Protein AF-0000000080382665 (afdb_homodimer)

InterPro domains:
  IPR025511 Domain of unknown function DUF4398 [PF14346] (27-101)

Sequence (234 aa):
MNIQAMTAGSLLLLLAGCAADPAPTQQLRLADQTVEQARAVGATDDNQAMKLAIDKLAQARAQMANGNFKGARLNTEQAELDARLAEDQLLTAKGQEQIKALDARIQRLRKQLGDMQMNIQAMTAGSLLLLLAGCAADPAPTQQLRLADQTVEQARAVGATDDNQAMKLAIDKLAQARAQMANGNFKGARLNTEQAELDARLAEDQLLTAKGQEQIKALDARIQRLRKQLGDMQ

pLDDT: mean 86.97, std 21.94, range [24.81, 98.81]

Secondary structure (DSSP, 8-state):
------------------------HHHHHHHHHHHHHHHHTT--TTSHHHHHHHHHHHHHHHHHHTT-HHHHHHHHHHHHHHHHHHHHHHHHHHHHHHHHHHHHHHHHHHHHHHHH-/------------------------HHHHHHHHHHHHHHHHTT--TTSHHHHHHHHHHHHHHHHHHTT-HHHHHHHHHHHHHHHHHHHHHHHHHHHHHHHHHHHHHHHHHHHHHHHH-

Radius of gyration: 36.58 Å; Cα contacts (8 Å, |Δi|>4): 236; chains: 2; bounding box: 56×160×53 Å

Structure (mmCIF, N/CA/C/O backbone):
data_AF-0000000080382665-model_v1
#
loop_
_entity.id
_entity.type
_entity.pdbx_description
1 polymer Lipoprotein
#
loop_
_atom_site.group_PDB
_atom_site.id
_atom_site.type_symbol
_atom_site.label_atom_id
_atom_site.label_alt_id
_atom_site.label_comp_id
_atom_site.label_asym_id
_atom_site.label_entity_id
_atom_site.label_seq_id
_atom_site.pdbx_PDB_ins_code
_atom_site.Cartn_x
_atom_site.Cartn_y
_atom_site.Cartn_z
_atom_site.occupancy
_atom_site.B_iso_or_equiv
_atom_site.auth_seq_id
_atom_site.auth_comp_id
_atom_site.auth_asym_id
_atom_site.auth_atom_id
_atom_site.pdbx_PDB_model_num
ATOM 1 N N . MET A 1 1 ? -44.562 -76 -22.25 1 28.27 1 MET A N 1
ATOM 2 C CA . MET A 1 1 ? -43.688 -74.938 -22.625 1 28.27 1 MET A CA 1
ATOM 3 C C . MET A 1 1 ? -43 -74.312 -21.391 1 28.27 1 MET A C 1
ATOM 5 O O . MET A 1 1 ? -43.594 -74.25 -20.312 1 28.27 1 MET A O 1
ATOM 9 N N . ASN A 1 2 ? -41.594 -74.188 -21.406 1 33.22 2 ASN A N 1
ATOM 10 C CA . ASN A 1 2 ? -40.281 -73.812 -20.938 1 33.22 2 ASN A CA 1
ATOM 11 C C . ASN A 1 2 ? -40.25 -72.312 -20.594 1 33.22 2 ASN A C 1
ATOM 13 O O . ASN A 1 2 ? -39.906 -71.5 -21.422 1 33.22 2 ASN A O 1
ATOM 17 N N . ILE A 1 3 ? -41.344 -71.688 -20.281 1 32.94 3 ILE A N 1
ATOM 18 C CA . ILE A 1 3 ? -41.344 -70.25 -20.344 1 32.94 3 ILE A CA 1
ATOM 19 C C . ILE A 1 3 ? -40.094 -69.75 -19.609 1 32.94 3 ILE A C 1
ATOM 21 O O . ILE A 1 3 ? -39.312 -68.938 -20.172 1 32.94 3 ILE A O 1
ATOM 25 N N . GLN A 1 4 ? -40.312 -68.938 -18.547 1 36.97 4 GLN A N 1
ATOM 26 C CA . GLN A 1 4 ? -39.875 -67.625 -18.172 1 36.97 4 GLN A CA 1
ATOM 27 C C . GLN A 1 4 ? -38.594 -67.625 -17.344 1 36.97 4 GLN A C 1
ATOM 29 O O . GLN A 1 4 ? -38.531 -67 -16.297 1 36.97 4 GLN A O 1
ATOM 34 N N . ALA A 1 5 ? -38 -68.75 -17.078 1 45.75 5 ALA A N 1
ATOM 35 C CA . ALA A 1 5 ? -36.781 -68.625 -16.297 1 45.75 5 ALA A CA 1
ATOM 36 C C . ALA A 1 5 ? -35.844 -67.625 -16.953 1 45.75 5 ALA A C 1
ATOM 38 O O . ALA A 1 5 ? -35.188 -67.938 -17.953 1 45.75 5 ALA A O 1
ATOM 39 N N . MET A 1 6 ? -36.469 -66.375 -17.25 1 40.25 6 MET A N 1
ATOM 40 C CA . MET A 1 6 ? -35.656 -65.25 -17.688 1 40.25 6 MET A CA 1
ATOM 41 C C . MET A 1 6 ? -34.344 -65.188 -16.891 1 40.25 6 MET A C 1
ATOM 43 O O . MET A 1 6 ? -34.375 -65.312 -15.664 1 40.25 6 MET A O 1
ATOM 47 N N . THR A 1 7 ? -33.219 -65.375 -17.562 1 41.41 7 THR A N 1
ATOM 48 C CA . THR A 1 7 ? -31.766 -65.25 -17.531 1 41.41 7 THR A CA 1
ATOM 49 C C . THR A 1 7 ? -31.359 -63.906 -16.953 1 41.41 7 THR A C 1
ATOM 51 O O . THR A 1 7 ? -31.547 -62.875 -17.594 1 41.41 7 THR A O 1
ATOM 54 N N . ALA A 1 8 ? -31.688 -63.562 -15.695 1 46.44 8 ALA A N 1
ATOM 55 C CA . ALA A 1 8 ? -31.078 -62.406 -15.039 1 46.44 8 ALA A CA 1
ATOM 56 C C . ALA A 1 8 ? -29.562 -62.406 -15.227 1 46.44 8 ALA A C 1
ATOM 58 O O . ALA A 1 8 ? -28.844 -63.094 -14.516 1 46.44 8 ALA A O 1
ATOM 59 N N . GLY A 1 9 ? -29.141 -62.781 -16.547 1 37.25 9 GLY A N 1
ATOM 60 C CA . GLY A 1 9 ? -27.703 -62.812 -16.719 1 37.25 9 GLY A CA 1
ATOM 61 C C . GLY A 1 9 ? -26.969 -61.688 -15.992 1 37.25 9 GLY A C 1
ATOM 62 O O . GLY A 1 9 ? -27.609 -60.75 -15.508 1 37.25 9 GLY A O 1
ATOM 63 N N . SER A 1 10 ? -25.734 -61.219 -16.688 1 42 10 SER A N 1
ATOM 64 C CA . SER A 1 10 ? -24.312 -60.906 -16.547 1 42 10 SER A CA 1
ATOM 65 C C . SER A 1 10 ? -24.109 -59.438 -16.188 1 42 10 SER A C 1
ATOM 67 O O . SER A 1 10 ? -22.969 -58.969 -16.141 1 42 10 SER A O 1
ATOM 69 N N . LEU A 1 11 ? -25.062 -58.469 -16.281 1 43.19 11 LEU A N 1
ATOM 70 C CA . LEU A 1 11 ? -24.484 -57.188 -16.75 1 43.19 11 LEU A CA 1
ATOM 71 C C . LEU A 1 11 ? -23.547 -56.625 -15.703 1 43.19 11 LEU A C 1
ATOM 73 O O . LEU A 1 11 ? -23.984 -55.969 -14.766 1 43.19 11 LEU A O 1
ATOM 77 N N . LEU A 1 12 ? -22.812 -57.406 -15.023 1 42.91 12 LEU A N 1
ATOM 78 C CA . LEU A 1 12 ? -21.844 -56.719 -14.148 1 42.91 12 LEU A CA 1
ATOM 79 C C . LEU A 1 12 ? -20.938 -55.812 -14.945 1 42.91 12 LEU A C 1
ATOM 81 O O . LEU A 1 12 ? -19.719 -55.938 -14.914 1 42.91 12 LEU A O 1
ATOM 85 N N . LEU A 1 13 ? -21.203 -55.5 -16.281 1 41.62 13 LEU A N 1
ATOM 86 C CA . LEU A 1 13 ? -20.172 -54.625 -16.859 1 41.62 13 LEU A CA 1
ATOM 87 C C . LEU A 1 13 ? -19.891 -53.438 -15.969 1 41.62 13 LEU A C 1
ATOM 89 O O . LEU A 1 13 ? -20.641 -52.438 -16 1 41.62 13 LEU A O 1
ATOM 93 N N . LEU A 1 14 ? -19.828 -53.5 -14.719 1 37.56 14 LEU A N 1
ATOM 94 C CA . LEU A 1 14 ? -19.656 -52.188 -14.117 1 37.56 14 LEU A CA 1
ATOM 95 C C . LEU A 1 14 ? -18.641 -51.375 -14.891 1 37.56 14 LEU A C 1
ATOM 97 O O . LEU A 1 14 ? -17.875 -51.906 -15.695 1 37.56 14 LEU A O 1
ATOM 101 N N . LEU A 1 15 ? -18.328 -49.938 -14.406 1 38.44 15 LEU A N 1
ATOM 102 C CA . LEU A 1 15 ? -17.891 -48.531 -14.531 1 38.44 15 LEU A CA 1
ATOM 103 C C . LEU A 1 15 ? -16.375 -48.469 -14.656 1 38.44 15 LEU A C 1
ATOM 105 O O . LEU A 1 15 ? -15.672 -48.375 -13.648 1 38.44 15 LEU A O 1
ATOM 109 N N . ALA A 1 16 ? -15.648 -49.406 -15.094 1 42.72 16 ALA A N 1
ATOM 110 C CA . ALA A 1 16 ? -14.281 -48.938 -15.32 1 42.72 16 ALA A CA 1
ATOM 111 C C . ALA A 1 16 ? -14.297 -47.562 -15.984 1 42.72 16 ALA A C 1
ATOM 113 O O . ALA A 1 16 ? -14.406 -47.438 -17.219 1 42.72 16 ALA A O 1
ATOM 114 N N . GLY A 1 17 ? -15.141 -46.625 -15.75 1 42.12 17 GLY A N 1
ATOM 115 C CA . GLY A 1 17 ? -14.891 -45.312 -16.281 1 42.12 17 GLY A CA 1
ATOM 116 C C . GLY A 1 17 ? -13.414 -44.969 -16.359 1 42.12 17 GLY A C 1
ATOM 117 O O . GLY A 1 17 ? -12.758 -44.781 -15.328 1 42.12 17 GLY A O 1
ATOM 118 N N . CYS A 1 18 ? -12.531 -45.625 -17.031 1 43.34 18 CYS A N 1
ATOM 119 C CA . CYS A 1 18 ? -11.305 -45.031 -17.531 1 43.34 18 CYS A CA 1
ATOM 120 C C . CYS A 1 18 ? -11.406 -43.5 -17.5 1 43.34 18 CYS A C 1
ATOM 122 O O . CYS A 1 18 ? -11.977 -42.906 -18.406 1 43.34 18 CYS A O 1
ATOM 124 N N . ALA A 1 19 ? -11.883 -42.75 -16.703 1 45.56 19 ALA A N 1
ATOM 125 C CA . ALA A 1 19 ? -11.922 -41.281 -16.719 1 45.56 19 ALA A CA 1
ATOM 126 C C . ALA A 1 19 ? -10.633 -40.688 -17.281 1 45.56 19 ALA A C 1
ATOM 128 O O . ALA A 1 19 ? -9.586 -40.75 -16.641 1 45.56 19 ALA A O 1
ATOM 129 N N . ALA A 1 20 ? -10.094 -40.906 -18.484 1 55.25 20 ALA A N 1
ATOM 130 C CA . ALA A 1 20 ? -9.078 -40.094 -19.156 1 55.25 20 ALA A CA 1
ATOM 131 C C . ALA A 1 20 ? -8.992 -38.688 -18.562 1 55.25 20 ALA A C 1
ATOM 133 O O . ALA A 1 20 ? -10.008 -38.125 -18.156 1 55.25 20 ALA A O 1
ATOM 134 N N . ASP A 1 21 ? -7.871 -38.344 -17.953 1 68.81 21 ASP A N 1
ATOM 135 C CA . ASP A 1 21 ? -7.703 -37 -17.391 1 68.81 21 ASP A CA 1
ATOM 136 C C . ASP A 1 21 ? -8.195 -35.938 -18.344 1 68.81 21 ASP A C 1
ATOM 138 O O . ASP A 1 21 ? -7.703 -35.844 -19.484 1 68.81 21 ASP A O 1
ATOM 142 N N . PRO A 1 22 ? -9.352 -35.469 -18.188 1 84.94 22 PRO A N 1
ATOM 143 C CA . PRO A 1 22 ? -9.867 -34.469 -19.141 1 84.94 22 PRO A CA 1
ATOM 144 C C . PRO A 1 22 ? -8.859 -33.375 -19.453 1 84.94 22 PRO A C 1
ATOM 146 O O . PRO A 1 22 ? -7.949 -33.125 -18.656 1 84.94 22 PRO A O 1
ATOM 149 N N . ALA A 1 23 ? -8.922 -33.031 -20.672 1 92.06 23 ALA A N 1
ATOM 150 C CA . ALA A 1 23 ? -8.102 -31.891 -21.078 1 92.06 23 ALA A CA 1
ATOM 151 C C . ALA A 1 23 ? -8.211 -30.75 -20.062 1 92.06 23 ALA A C 1
ATOM 153 O O . ALA A 1 23 ? -9.305 -30.422 -19.594 1 92.06 23 ALA A O 1
ATOM 154 N N . PRO A 1 24 ? -7.145 -30.125 -19.594 1 94 24 PRO A N 1
ATOM 155 C CA . PRO A 1 24 ? -7.156 -29.078 -18.562 1 94 24 PRO A CA 1
ATOM 156 C C . PRO A 1 24 ? -7.531 -27.703 -19.125 1 94 24 PRO A C 1
ATOM 158 O O . PRO A 1 24 ? -6.855 -26.719 -18.828 1 94 24 PRO A O 1
ATOM 161 N N . THR A 1 25 ? -8.609 -27.672 -19.797 1 94.12 25 THR A N 1
ATOM 162 C CA . THR A 1 25 ? -9.023 -26.469 -20.484 1 94.12 25 THR A CA 1
ATOM 163 C C . THR A 1 25 ? -9.359 -25.359 -19.484 1 94.12 25 THR A C 1
ATOM 165 O O . THR A 1 25 ? -8.984 -24.203 -19.688 1 94.12 25 THR A O 1
ATOM 168 N N . GLN A 1 26 ? -10.07 -25.719 -18.516 1 92.94 26 GLN A N 1
ATOM 169 C CA . GLN A 1 26 ? -10.422 -24.734 -17.5 1 92.94 26 GLN A CA 1
ATOM 170 C C . GLN A 1 26 ? -9.18 -24.219 -16.766 1 92.94 26 GLN A C 1
ATOM 172 O O . GLN A 1 26 ? -9.062 -23.031 -16.484 1 92.94 26 GLN A O 1
ATOM 177 N N . GLN A 1 27 ? -8.273 -25.062 -16.5 1 94.94 27 GLN A N 1
ATOM 178 C CA . GLN A 1 27 ? -7.027 -24.688 -15.844 1 94.94 27 GLN A CA 1
ATOM 179 C C . GLN A 1 27 ? -6.184 -23.766 -16.734 1 94.94 27 GLN A C 1
ATOM 181 O O . GLN A 1 27 ? -5.555 -22.828 -16.234 1 94.94 27 GLN A O 1
ATOM 186 N N . LEU A 1 28 ? -6.223 -24.109 -17.969 1 96.69 28 LEU A N 1
ATOM 187 C CA . LEU A 1 28 ? -5.523 -23.25 -18.922 1 96.69 28 LEU A CA 1
ATOM 188 C C . LEU A 1 28 ? -6.105 -21.844 -18.922 1 96.69 28 LEU A C 1
ATOM 190 O O . LEU A 1 28 ? -5.359 -20.859 -18.891 1 96.69 28 LEU A O 1
ATOM 194 N N . ARG A 1 29 ? -7.32 -21.75 -18.922 1 96.06 29 ARG A N 1
ATOM 195 C CA . ARG A 1 29 ? -7.992 -20.453 -18.922 1 96.06 29 ARG A CA 1
ATOM 196 C C . ARG A 1 29 ? -7.664 -19.688 -17.641 1 96.06 29 ARG A C 1
ATOM 198 O O . ARG A 1 29 ? -7.402 -18.484 -17.688 1 96.06 29 ARG A O 1
ATOM 205 N N . LEU A 1 30 ? -7.637 -20.297 -16.5 1 96.31 30 LEU A N 1
ATOM 206 C CA . LEU A 1 30 ? -7.305 -19.672 -15.219 1 96.31 30 LEU A CA 1
ATOM 207 C C . LEU A 1 30 ? -5.863 -19.172 -15.219 1 96.31 30 LEU A C 1
ATOM 209 O O . LEU A 1 30 ? -5.582 -18.062 -14.75 1 96.31 30 LEU A O 1
ATOM 213 N N . ALA A 1 31 ? -4.988 -20 -15.719 1 98 31 ALA A N 1
ATOM 214 C CA . ALA A 1 31 ? -3.588 -19.594 -15.797 1 98 31 ALA A CA 1
ATOM 215 C C . ALA A 1 31 ? -3.424 -18.375 -16.703 1 98 31 ALA A C 1
ATOM 217 O O . ALA A 1 31 ? -2.664 -17.453 -16.391 1 98 31 ALA A O 1
ATOM 218 N N . ASP A 1 32 ? -4.191 -18.375 -17.766 1 97.81 32 ASP A N 1
ATOM 219 C CA . ASP A 1 32 ? -4.172 -17.219 -18.656 1 97.81 32 ASP A CA 1
ATOM 220 C C . ASP A 1 32 ? -4.648 -15.953 -17.938 1 97.81 32 ASP A C 1
ATOM 222 O O . ASP A 1 32 ? -4.047 -14.891 -18.094 1 97.81 32 ASP A O 1
ATOM 226 N N . GLN A 1 33 ? -5.652 -16.094 -17.234 1 98.12 33 GLN A N 1
ATOM 227 C CA . GLN A 1 33 ? -6.191 -14.977 -16.484 1 98.12 33 GLN A CA 1
ATOM 228 C C . GLN A 1 33 ? -5.176 -14.461 -15.461 1 98.12 33 GLN A C 1
ATOM 230 O O . GLN A 1 33 ? -5.035 -13.25 -15.273 1 98.12 33 GLN A O 1
ATOM 235 N N . THR A 1 34 ? -4.531 -15.375 -14.844 1 98.62 34 THR A N 1
ATOM 236 C CA . THR A 1 34 ? -3.547 -14.992 -13.844 1 98.62 34 THR A CA 1
ATOM 237 C C . THR A 1 34 ? -2.367 -14.273 -14.484 1 98.62 34 THR A C 1
ATOM 239 O O . THR A 1 34 ? -1.854 -13.297 -13.938 1 98.62 34 THR A O 1
ATOM 242 N N . VAL A 1 35 ? -1.99 -14.703 -15.633 1 98.56 35 VAL A N 1
ATOM 243 C CA . VAL A 1 35 ? -0.923 -14.047 -16.391 1 98.56 35 VAL A CA 1
ATOM 244 C C . VAL A 1 35 ? -1.352 -12.633 -16.766 1 98.56 35 VAL A C 1
ATOM 246 O O . VAL A 1 35 ? -0.569 -11.688 -16.641 1 98.56 35 VAL A O 1
ATOM 249 N N . GLU A 1 36 ? -2.576 -12.477 -17.141 1 98 36 GLU A N 1
ATOM 250 C CA . GLU A 1 36 ? -3.105 -11.164 -17.484 1 98 36 GLU A CA 1
ATOM 251 C C . GLU A 1 36 ? -3.137 -10.25 -16.266 1 98 36 GLU A C 1
ATOM 253 O O . GLU A 1 36 ? -2.848 -9.055 -16.359 1 98 36 GLU A O 1
ATOM 258 N N . GLN A 1 37 ? -3.463 -10.82 -15.141 1 98.06 37 GLN A N 1
ATOM 259 C CA . GLN A 1 37 ? -3.469 -10.047 -13.906 1 98.06 37 GLN A CA 1
ATOM 260 C C . GLN A 1 37 ? -2.068 -9.547 -13.562 1 98.06 37 GLN A C 1
ATOM 262 O O . GLN A 1 37 ? -1.893 -8.391 -13.164 1 98.06 37 GLN A O 1
ATOM 267 N N . ALA A 1 38 ? -1.125 -10.406 -13.68 1 98.56 38 ALA A N 1
ATOM 268 C CA . ALA A 1 38 ? 0.26 -10.016 -13.43 1 98.56 38 ALA A CA 1
ATOM 269 C C . ALA A 1 38 ? 0.697 -8.914 -14.391 1 98.56 38 ALA A C 1
ATOM 271 O O . ALA A 1 38 ? 1.345 -7.945 -13.969 1 98.56 38 ALA A O 1
ATOM 272 N N . ARG A 1 39 ? 0.262 -9.047 -15.602 1 97.81 39 ARG A N 1
ATOM 273 C CA . ARG A 1 39 ? 0.582 -8.031 -16.594 1 97.81 39 ARG A CA 1
ATOM 274 C C . ARG A 1 39 ? -0.057 -6.691 -16.25 1 97.81 39 ARG A C 1
ATOM 276 O O . ARG A 1 39 ? 0.562 -5.637 -16.406 1 97.81 39 ARG A O 1
ATOM 283 N N . ALA A 1 40 ? -1.217 -6.754 -15.742 1 97.5 40 ALA A N 1
ATOM 284 C CA . ALA A 1 40 ? -1.975 -5.555 -15.398 1 97.5 40 ALA A CA 1
ATOM 285 C C . ALA A 1 40 ? -1.272 -4.758 -14.305 1 97.5 40 ALA A C 1
ATOM 287 O O . ALA A 1 40 ? -1.381 -3.531 -14.25 1 97.5 40 ALA A O 1
ATOM 288 N N . VAL A 1 41 ? -0.494 -5.402 -13.477 1 97.38 41 VAL A N 1
ATOM 289 C CA . VAL A 1 41 ? 0.168 -4.684 -12.398 1 97.38 41 VAL A CA 1
ATOM 290 C C . VAL A 1 41 ? 1.583 -4.297 -12.82 1 97.38 41 VAL A C 1
ATOM 292 O O . VAL A 1 41 ? 2.312 -3.654 -12.062 1 97.38 41 VAL A O 1
ATOM 295 N N . GLY A 1 42 ? 1.943 -4.727 -14 1 96.69 42 GLY A N 1
ATOM 296 C CA . GLY A 1 42 ? 3.18 -4.215 -14.578 1 96.69 42 GLY A CA 1
ATOM 297 C C . GLY A 1 42 ? 4.223 -5.293 -14.797 1 96.69 42 GLY A C 1
ATOM 298 O O . GLY A 1 42 ? 5.367 -4.992 -15.156 1 96.69 42 GLY A O 1
ATOM 299 N N . ALA A 1 43 ? 3.82 -6.535 -14.602 1 97.19 43 ALA A N 1
ATOM 300 C CA . ALA A 1 43 ? 4.785 -7.605 -14.844 1 97.19 43 ALA A CA 1
ATOM 301 C C . ALA A 1 43 ? 5.031 -7.797 -16.344 1 97.19 43 ALA A C 1
ATOM 303 O O . ALA A 1 43 ? 4.09 -8.016 -17.109 1 97.19 43 ALA A O 1
ATOM 304 N N . THR A 1 44 ? 6.258 -7.676 -16.703 1 94.88 44 THR A N 1
ATOM 305 C CA . THR A 1 44 ? 6.652 -7.898 -18.078 1 94.88 44 THR A CA 1
ATOM 306 C C . THR A 1 44 ? 7.609 -9.086 -18.188 1 94.88 44 THR A C 1
ATOM 308 O O . THR A 1 44 ? 7.891 -9.75 -17.188 1 94.88 44 THR A O 1
ATOM 311 N N . ASP A 1 45 ? 8.094 -9.336 -19.484 1 89.06 45 ASP A N 1
ATOM 312 C CA . ASP A 1 45 ? 8.938 -10.492 -19.75 1 89.06 45 ASP A CA 1
ATOM 313 C C . ASP A 1 45 ? 10.312 -10.336 -19.109 1 89.06 45 ASP A C 1
ATOM 315 O O . ASP A 1 45 ? 11.102 -11.281 -19.062 1 89.06 45 ASP A O 1
ATOM 319 N N . ASP A 1 46 ? 10.516 -9.125 -18.594 1 94.19 46 ASP A N 1
ATOM 320 C CA . ASP A 1 46 ? 11.773 -8.922 -17.875 1 94.19 46 ASP A CA 1
ATOM 321 C C . ASP A 1 46 ? 11.727 -9.539 -16.484 1 94.19 46 ASP A C 1
ATOM 323 O O . ASP A 1 46 ? 12.766 -9.719 -15.844 1 94.19 46 ASP A O 1
ATOM 327 N N . ASN A 1 47 ? 10.602 -9.828 -16.016 1 97.5 47 ASN A N 1
ATOM 328 C CA . ASN A 1 47 ? 10.43 -10.555 -14.758 1 97.5 47 ASN A CA 1
ATOM 329 C C . ASN A 1 47 ? 10.562 -12.062 -14.961 1 97.5 47 ASN A C 1
ATOM 331 O O . ASN A 1 47 ? 9.805 -12.656 -15.727 1 97.5 47 ASN A O 1
ATOM 335 N N . GLN A 1 48 ? 11.484 -12.602 -14.281 1 98.12 48 GLN A N 1
ATOM 336 C CA . GLN A 1 48 ? 11.82 -14 -14.5 1 98.12 48 GLN A CA 1
ATOM 337 C C . GLN A 1 48 ? 10.617 -14.906 -14.242 1 98.12 48 GLN A C 1
ATOM 339 O O . GLN A 1 48 ? 10.375 -15.852 -14.992 1 98.12 48 GLN A O 1
ATOM 344 N N . ALA A 1 49 ? 9.914 -14.633 -13.195 1 98.62 49 ALA A N 1
ATOM 345 C CA . ALA A 1 49 ? 8.742 -15.438 -12.875 1 98.62 49 ALA A CA 1
ATOM 346 C C . ALA A 1 49 ? 7.688 -15.344 -13.969 1 98.62 49 ALA A C 1
ATOM 348 O O . ALA A 1 49 ? 7.051 -16.344 -14.32 1 98.62 49 ALA A O 1
ATOM 349 N N . MET A 1 50 ? 7.523 -14.164 -14.555 1 98.62 50 MET A N 1
ATOM 350 C CA . MET A 1 50 ? 6.57 -13.977 -15.641 1 98.62 50 MET A CA 1
ATOM 351 C C . MET A 1 50 ? 7.004 -14.758 -16.875 1 98.62 50 MET A C 1
ATOM 353 O O . MET A 1 50 ? 6.184 -15.406 -17.531 1 98.62 50 MET A O 1
ATOM 357 N N . LYS A 1 51 ? 8.234 -14.758 -17.203 1 98.44 51 LYS A N 1
ATOM 358 C CA . LYS A 1 51 ? 8.758 -15.516 -18.328 1 98.44 51 LYS A CA 1
ATOM 359 C C . LYS A 1 51 ? 8.508 -17.016 -18.172 1 98.44 51 LYS A C 1
ATOM 361 O O . LYS A 1 51 ? 8.07 -17.672 -19.109 1 98.44 51 LYS A O 1
ATOM 366 N N . LEU A 1 52 ? 8.758 -17.453 -16.984 1 98.44 52 LEU A N 1
ATOM 367 C CA . LEU A 1 52 ? 8.539 -18.875 -16.703 1 98.44 52 LEU A CA 1
ATOM 368 C C . LEU A 1 52 ? 7.062 -19.234 -16.859 1 98.44 52 LEU A C 1
ATOM 370 O O . LEU A 1 52 ? 6.727 -20.281 -17.406 1 98.44 52 LEU A O 1
ATOM 374 N N . ALA A 1 53 ? 6.215 -18.359 -16.359 1 98.62 53 ALA A N 1
ATOM 375 C CA . ALA A 1 53 ? 4.777 -18.578 -16.469 1 98.62 53 ALA A CA 1
ATOM 376 C C . ALA A 1 53 ? 4.363 -18.734 -17.938 1 98.62 53 ALA A C 1
ATOM 378 O O . ALA A 1 53 ? 3.664 -19.688 -18.281 1 98.62 53 ALA A O 1
ATOM 379 N N . ILE A 1 54 ? 4.84 -17.875 -18.75 1 98.19 54 ILE A N 1
ATOM 380 C CA . ILE A 1 54 ? 4.465 -17.859 -20.156 1 98.19 54 ILE A CA 1
ATOM 381 C C . ILE A 1 54 ? 5.027 -19.094 -20.859 1 98.19 54 ILE A C 1
ATOM 383 O O . ILE A 1 54 ? 4.328 -19.734 -21.641 1 98.19 54 ILE A O 1
ATOM 387 N N . ASP A 1 55 ? 6.27 -19.438 -20.578 1 98.38 55 ASP A N 1
ATOM 388 C CA . ASP A 1 55 ? 6.906 -20.609 -21.172 1 98.38 55 ASP A CA 1
ATOM 389 C C . ASP A 1 55 ? 6.156 -21.891 -20.812 1 98.38 55 ASP A C 1
ATOM 391 O O . ASP A 1 55 ? 5.914 -22.75 -21.672 1 98.38 55 ASP A O 1
ATOM 395 N N . LYS A 1 56 ? 5.789 -21.953 -19.609 1 98.38 56 LYS A N 1
ATOM 396 C CA . LYS A 1 56 ? 5.102 -23.156 -19.141 1 98.38 56 LYS A CA 1
ATOM 397 C C . LYS A 1 56 ? 3.695 -23.25 -19.719 1 98.38 56 LYS A C 1
ATOM 399 O O . LYS A 1 56 ? 3.201 -24.344 -19.984 1 98.38 56 LYS A O 1
ATOM 404 N N . LEU A 1 57 ? 3.082 -22.109 -19.922 1 98.19 57 LEU A N 1
ATOM 405 C CA . LEU A 1 57 ? 1.786 -22.125 -20.594 1 98.19 57 LEU A CA 1
ATOM 406 C C . LEU A 1 57 ? 1.917 -22.625 -22.031 1 98.19 57 LEU A C 1
ATOM 408 O O . LEU A 1 57 ? 1.089 -23.406 -22.5 1 98.19 57 LEU A O 1
ATOM 412 N N . ALA A 1 58 ? 2.955 -22.219 -22.703 1 98.19 58 ALA A N 1
ATOM 413 C CA . ALA A 1 58 ? 3.213 -22.672 -24.078 1 98.19 58 ALA A CA 1
ATOM 414 C C . ALA A 1 58 ? 3.461 -24.172 -24.109 1 98.19 58 ALA A C 1
ATOM 416 O O . ALA A 1 58 ? 2.932 -24.875 -24.969 1 98.19 58 ALA A O 1
ATOM 417 N N . GLN A 1 59 ? 4.223 -24.641 -23.141 1 98.38 59 GLN A N 1
ATOM 418 C CA . GLN A 1 59 ? 4.492 -26.062 -23.047 1 98.38 59 GLN A CA 1
ATOM 419 C C . GLN A 1 59 ? 3.213 -26.844 -22.766 1 98.38 59 GLN A C 1
ATOM 421 O O . GLN A 1 59 ? 2.99 -27.906 -23.344 1 98.38 59 GLN A O 1
ATOM 426 N N . ALA A 1 60 ? 2.385 -26.281 -21.922 1 98.38 60 ALA A N 1
ATOM 427 C CA . ALA A 1 60 ? 1.116 -26.938 -21.594 1 98.38 60 ALA A CA 1
ATOM 428 C C . ALA A 1 60 ? 0.232 -27.062 -22.828 1 98.38 60 ALA A C 1
ATOM 430 O O . ALA A 1 60 ? -0.38 -28.109 -23.062 1 98.38 60 ALA A O 1
ATOM 431 N N . ARG A 1 61 ? 0.192 -26.078 -23.641 1 97.94 61 ARG A N 1
ATOM 432 C CA . ARG A 1 61 ? -0.604 -26.109 -24.875 1 97.94 61 ARG A CA 1
ATOM 433 C C . ARG A 1 61 ? -0.062 -27.141 -25.859 1 97.94 61 ARG A C 1
ATOM 435 O O . ARG A 1 61 ? -0.831 -27.859 -26.5 1 97.94 61 ARG A O 1
ATOM 442 N N . ALA A 1 62 ? 1.254 -27.266 -25.969 1 97.94 62 ALA A N 1
ATOM 443 C CA . ALA A 1 62 ? 1.878 -28.281 -26.828 1 97.94 62 ALA A CA 1
ATOM 444 C C . ALA A 1 62 ? 1.566 -29.688 -26.328 1 97.94 62 ALA A C 1
ATOM 446 O O . ALA A 1 62 ? 1.277 -30.578 -27.125 1 97.94 62 ALA A O 1
ATOM 447 N N . GLN A 1 63 ? 1.552 -29.797 -25.016 1 97.56 63 GLN A N 1
ATOM 448 C CA . GLN A 1 63 ? 1.266 -31.094 -24.406 1 97.56 63 GLN A CA 1
ATOM 449 C C . GLN A 1 63 ? -0.189 -31.484 -24.625 1 97.56 63 GLN A C 1
ATOM 451 O O . GLN A 1 63 ? -0.484 -32.656 -24.859 1 97.56 63 GLN A O 1
ATOM 456 N N . MET A 1 64 ? -1.127 -30.562 -24.578 1 95.75 64 MET A N 1
ATOM 457 C CA . MET A 1 64 ? -2.535 -30.828 -24.859 1 95.75 64 MET A CA 1
ATOM 458 C C . MET A 1 64 ? -2.721 -31.281 -26.312 1 95.75 64 MET A C 1
ATOM 460 O O . MET A 1 64 ? -3.463 -32.219 -26.578 1 95.75 64 MET A O 1
ATOM 464 N N . ALA A 1 65 ? -1.995 -30.656 -27.219 1 94.81 65 ALA A N 1
ATOM 465 C CA . ALA A 1 65 ? -2.082 -30.984 -28.641 1 94.81 65 ALA A CA 1
ATOM 466 C C . ALA A 1 65 ? -1.573 -32.375 -28.922 1 94.81 65 ALA A C 1
ATOM 468 O O . ALA A 1 65 ? -2.043 -33.062 -29.844 1 94.81 65 ALA A O 1
ATOM 469 N N . ASN A 1 66 ? -0.716 -32.875 -28.031 1 95.88 66 ASN A N 1
ATOM 470 C CA . ASN A 1 66 ? -0.116 -34.188 -28.219 1 95.88 66 ASN A CA 1
ATOM 471 C C . ASN A 1 66 ? -0.804 -35.25 -27.359 1 95.88 66 ASN A C 1
ATOM 473 O O . ASN A 1 66 ? -0.318 -36.375 -27.25 1 95.88 66 ASN A O 1
ATOM 477 N N . GLY A 1 67 ? -1.837 -34.812 -26.625 1 94.62 67 GLY A N 1
ATOM 478 C CA . GLY A 1 67 ? -2.635 -35.719 -25.828 1 94.62 67 GLY A CA 1
ATOM 479 C C . GLY A 1 67 ? -2.043 -36 -24.469 1 94.62 67 GLY A C 1
ATOM 480 O O . GLY A 1 67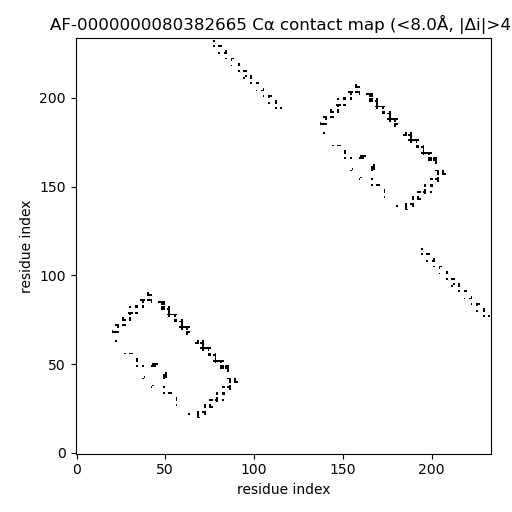 ? -2.537 -36.875 -23.734 1 94.62 67 GLY A O 1
ATOM 481 N N . ASN A 1 68 ? -0.925 -35.312 -24.141 1 96.12 68 ASN A N 1
ATOM 482 C CA . ASN A 1 68 ? -0.333 -35.438 -22.812 1 96.12 68 ASN A CA 1
ATOM 483 C C . ASN A 1 68 ? -1.025 -34.531 -21.797 1 96.12 68 ASN A C 1
ATOM 485 O O . ASN A 1 68 ? -0.449 -33.562 -21.359 1 96.12 68 ASN A O 1
ATOM 489 N N . PHE A 1 69 ? -2.152 -34.875 -21.344 1 96.62 69 PHE A N 1
ATOM 490 C CA . PHE A 1 69 ? -3.002 -34.031 -20.531 1 96.62 69 PHE A CA 1
ATOM 491 C C . PHE A 1 69 ? -2.449 -33.906 -19.109 1 96.62 69 PHE A C 1
ATOM 493 O O . PHE A 1 69 ? -2.59 -32.875 -18.453 1 96.62 69 PHE A O 1
ATOM 500 N N . LYS A 1 70 ? -1.851 -34.938 -18.656 1 95.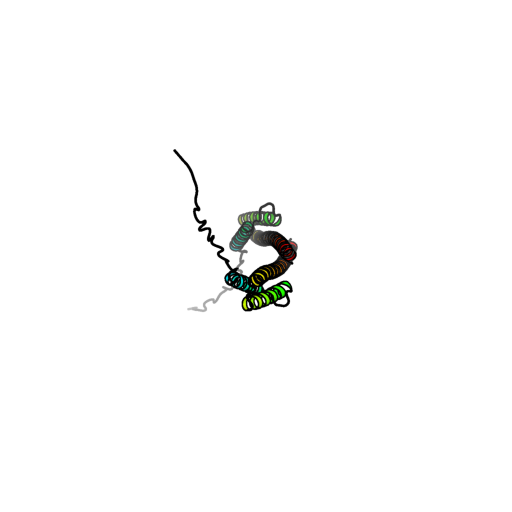25 70 LYS A N 1
ATOM 501 C CA . LYS A 1 70 ? -1.257 -34.875 -17.328 1 95.25 70 LYS A CA 1
ATOM 502 C C . LYS A 1 70 ? -0.129 -33.875 -17.266 1 95.25 70 LYS A C 1
ATOM 504 O O . LYS A 1 70 ? -0.078 -33.031 -16.344 1 95.25 70 LYS A O 1
ATOM 509 N N . GLY A 1 71 ? 0.772 -33.938 -18.234 1 96.38 71 GLY A N 1
ATOM 510 C CA . GLY A 1 71 ? 1.829 -32.938 -18.312 1 96.38 71 GLY A CA 1
ATOM 511 C C . GLY A 1 71 ? 1.305 -31.516 -18.469 1 96.38 71 GLY A C 1
ATOM 512 O O . GLY A 1 71 ? 1.821 -30.578 -17.859 1 96.38 71 GLY A O 1
ATOM 513 N N . ALA A 1 72 ? 0.317 -31.391 -19.312 1 97.5 72 ALA A N 1
ATOM 514 C CA . ALA A 1 72 ? -0.314 -30.094 -19.516 1 97.5 72 ALA A CA 1
ATOM 515 C C . ALA A 1 72 ? -0.867 -29.531 -18.219 1 97.5 72 ALA A C 1
ATOM 517 O O . ALA A 1 72 ? -0.705 -28.344 -17.922 1 97.5 72 ALA A O 1
ATOM 518 N N . ARG A 1 73 ? -1.512 -30.344 -17.453 1 96.56 73 ARG A N 1
ATOM 519 C CA . ARG A 1 73 ? -2.088 -29.922 -16.188 1 96.56 73 ARG A CA 1
ATOM 520 C C . ARG A 1 73 ? -1.004 -29.438 -15.219 1 96.56 73 ARG A C 1
ATOM 522 O O . ARG A 1 73 ? -1.149 -28.391 -14.586 1 96.56 73 ARG A O 1
ATOM 529 N N . LEU A 1 74 ? 0.075 -30.125 -15.148 1 96.38 74 LEU A N 1
ATOM 530 C CA . LEU A 1 74 ? 1.173 -29.766 -14.258 1 96.38 74 LEU A CA 1
ATOM 531 C C . LEU A 1 74 ? 1.799 -28.438 -14.68 1 96.38 74 LEU A C 1
ATOM 533 O O . LEU A 1 74 ? 1.99 -27.547 -13.852 1 96.38 74 LEU A O 1
ATOM 537 N N . ASN A 1 75 ? 2.055 -28.344 -15.938 1 97.69 75 ASN A N 1
ATOM 538 C CA . ASN A 1 75 ? 2.68 -27.125 -16.422 1 97.69 75 ASN A CA 1
ATOM 539 C C . ASN A 1 75 ? 1.743 -25.922 -16.297 1 97.69 75 ASN A C 1
ATOM 541 O O . ASN A 1 75 ? 2.191 -24.797 -16.047 1 97.69 75 ASN A O 1
ATOM 545 N N . THR A 1 76 ? 0.487 -26.156 -16.422 1 98 76 THR A N 1
ATOM 546 C CA . THR A 1 76 ? -0.475 -25.078 -16.234 1 98 76 THR A CA 1
ATOM 547 C C . THR A 1 76 ? -0.478 -24.609 -14.773 1 98 76 THR A C 1
ATOM 549 O O . THR A 1 76 ? -0.517 -23.406 -14.508 1 98 76 THR A O 1
ATOM 552 N N . GLU A 1 77 ? -0.458 -25.484 -13.891 1 96.94 77 GLU A N 1
ATOM 553 C CA . GLU A 1 77 ? -0.42 -25.156 -12.469 1 96.94 77 GLU A CA 1
ATOM 554 C C . GLU A 1 77 ? 0.844 -24.375 -12.109 1 96.94 77 GLU A C 1
ATOM 556 O O . GLU A 1 77 ? 0.782 -23.375 -11.398 1 96.94 77 GLU A O 1
ATOM 561 N N . GLN A 1 78 ? 1.938 -24.797 -12.648 1 98.06 78 GLN A N 1
ATOM 562 C CA . GLN A 1 78 ? 3.195 -24.094 -12.398 1 98.06 78 GLN A CA 1
ATOM 563 C C . GLN A 1 78 ? 3.186 -22.703 -13.016 1 98.06 78 GLN A C 1
ATOM 565 O O . GLN A 1 78 ? 3.674 -21.75 -12.414 1 98.06 78 GLN A O 1
ATOM 570 N N . ALA A 1 79 ? 2.611 -22.672 -14.156 1 98.5 79 ALA A N 1
ATOM 571 C CA . ALA A 1 79 ? 2.5 -21.375 -14.82 1 98.5 79 ALA A CA 1
ATOM 572 C C . ALA A 1 79 ? 1.675 -20.406 -13.984 1 98.5 79 ALA A C 1
ATOM 574 O O . ALA A 1 79 ? 2.037 -19.234 -13.852 1 98.5 79 ALA A O 1
ATOM 575 N N . GLU A 1 80 ? 0.592 -20.891 -13.445 1 98.38 80 GLU A N 1
ATOM 576 C CA . GLU A 1 80 ? -0.257 -20.062 -12.602 1 98.38 80 GLU A CA 1
ATOM 577 C C . GLU A 1 80 ? 0.508 -19.547 -11.383 1 98.38 80 GLU A C 1
ATOM 579 O O . GLU A 1 80 ? 0.438 -18.359 -11.047 1 98.38 80 GLU A O 1
ATOM 584 N N . LEU A 1 81 ? 1.267 -20.391 -10.75 1 98.56 81 LEU A N 1
ATOM 585 C CA . LEU A 1 81 ? 2.012 -20.031 -9.555 1 98.56 81 LEU A CA 1
ATOM 586 C C . LEU A 1 81 ? 3.141 -19.062 -9.891 1 98.56 81 LEU A C 1
ATOM 588 O O . LEU A 1 81 ? 3.391 -18.109 -9.148 1 98.56 81 LEU A O 1
ATOM 592 N N . ASP A 1 82 ? 3.785 -19.281 -10.992 1 98.69 82 ASP A N 1
ATOM 593 C CA . ASP A 1 82 ? 4.816 -18.359 -11.445 1 98.69 82 ASP A CA 1
ATOM 594 C C . ASP A 1 82 ? 4.234 -16.969 -11.719 1 98.69 82 ASP A C 1
ATOM 596 O O . ASP A 1 82 ? 4.84 -15.961 -11.375 1 98.69 82 ASP A O 1
ATOM 600 N N . ALA A 1 83 ? 3.057 -16.969 -12.289 1 98.75 83 ALA A N 1
ATOM 601 C CA . ALA A 1 83 ? 2.4 -15.688 -12.578 1 98.75 83 ALA A CA 1
ATOM 602 C C . ALA A 1 83 ? 2.023 -14.961 -11.289 1 98.75 83 ALA A C 1
ATOM 604 O O . ALA A 1 83 ? 2.176 -13.742 -11.188 1 98.75 83 ALA A O 1
ATOM 605 N N . ARG A 1 84 ? 1.544 -15.688 -10.367 1 98.75 84 ARG A N 1
ATOM 606 C CA . ARG A 1 84 ? 1.211 -15.102 -9.07 1 98.75 84 ARG A CA 1
ATOM 607 C C . ARG A 1 84 ? 2.457 -14.562 -8.375 1 98.75 84 ARG A C 1
ATOM 609 O O . ARG A 1 84 ? 2.418 -13.492 -7.758 1 98.75 84 ARG A O 1
ATOM 616 N N . LEU A 1 85 ? 3.539 -15.273 -8.477 1 98.81 85 LEU A N 1
ATOM 617 C CA . LEU A 1 85 ? 4.812 -14.82 -7.926 1 98.81 85 LEU A CA 1
ATOM 618 C C . LEU A 1 85 ? 5.238 -13.5 -8.57 1 98.81 85 LEU A C 1
ATOM 620 O O . LEU A 1 85 ? 5.633 -12.562 -7.871 1 98.81 85 LEU A O 1
ATOM 624 N N . ALA A 1 86 ? 5.09 -13.445 -9.852 1 98.81 86 ALA A N 1
ATOM 625 C CA . ALA A 1 86 ? 5.426 -12.219 -10.578 1 98.81 86 ALA A CA 1
ATOM 626 C C . ALA A 1 86 ? 4.559 -11.055 -10.109 1 98.81 86 ALA A C 1
ATOM 628 O O . ALA A 1 86 ? 5.062 -9.953 -9.875 1 98.81 86 ALA A O 1
ATOM 629 N N . GLU A 1 87 ? 3.271 -11.281 -10 1 98.5 87 GLU A N 1
ATOM 630 C CA . GLU A 1 87 ? 2.322 -10.273 -9.531 1 98.5 87 GLU A CA 1
ATOM 631 C C . GLU A 1 87 ? 2.713 -9.734 -8.156 1 98.5 87 GLU A C 1
ATOM 633 O O . GLU A 1 87 ? 2.805 -8.523 -7.961 1 98.5 87 GLU A O 1
ATOM 638 N N . ASP A 1 88 ? 2.984 -10.617 -7.238 1 98.56 88 ASP A N 1
ATOM 639 C CA . ASP A 1 88 ? 3.27 -10.227 -5.859 1 98.56 88 ASP A CA 1
ATOM 640 C C . ASP A 1 88 ? 4.605 -9.5 -5.758 1 98.56 88 ASP A C 1
ATOM 642 O O . ASP A 1 88 ? 4.75 -8.562 -4.969 1 98.56 88 ASP A O 1
ATOM 646 N N . GLN A 1 89 ? 5.551 -9.945 -6.562 1 98.5 89 GLN A N 1
ATOM 647 C CA . GLN A 1 89 ? 6.84 -9.258 -6.582 1 98.5 89 GLN A CA 1
ATOM 648 C C . GLN A 1 89 ? 6.688 -7.812 -7.039 1 98.5 89 GLN A C 1
ATOM 650 O O . GLN A 1 89 ? 7.277 -6.906 -6.449 1 98.5 89 GLN A O 1
ATOM 655 N N . LEU A 1 90 ? 5.875 -7.66 -8.031 1 98.12 90 LEU A N 1
ATOM 656 C CA . LEU A 1 90 ? 5.676 -6.312 -8.547 1 98.12 90 LEU A CA 1
ATOM 657 C C . LEU A 1 90 ? 4.875 -5.465 -7.562 1 98.12 90 LEU A C 1
ATOM 659 O O . LEU A 1 90 ? 5.18 -4.289 -7.359 1 98.12 90 LEU A O 1
ATOM 663 N N . LEU A 1 91 ? 3.893 -6.031 -6.941 1 98.06 91 LEU A N 1
ATOM 664 C CA . LEU A 1 91 ? 3.107 -5.316 -5.941 1 98.06 91 LEU A CA 1
ATOM 665 C C . LEU A 1 91 ? 3.971 -4.93 -4.746 1 98.06 91 LEU A C 1
ATOM 667 O O . LEU A 1 91 ? 3.826 -3.838 -4.195 1 98.06 91 LEU A O 1
ATOM 671 N N . THR A 1 92 ? 4.844 -5.816 -4.344 1 98.44 92 THR A N 1
ATOM 672 C CA . THR A 1 92 ? 5.773 -5.52 -3.26 1 98.44 92 THR A CA 1
ATOM 673 C C . THR A 1 92 ? 6.68 -4.348 -3.627 1 98.44 92 THR A C 1
ATOM 675 O O . THR A 1 92 ? 6.859 -3.422 -2.832 1 98.44 92 THR A O 1
ATOM 678 N N . ALA A 1 93 ? 7.223 -4.391 -4.848 1 97.75 93 ALA A N 1
ATOM 679 C CA . ALA A 1 93 ? 8.094 -3.316 -5.309 1 97.75 93 ALA A CA 1
ATOM 680 C C . ALA A 1 93 ? 7.355 -1.982 -5.34 1 97.75 93 ALA A C 1
ATOM 682 O O . ALA A 1 93 ? 7.891 -0.958 -4.91 1 97.75 93 ALA A O 1
ATOM 683 N N . LYS A 1 94 ? 6.152 -2.01 -5.816 1 97.5 94 LYS A N 1
ATOM 684 C CA . LYS A 1 94 ? 5.332 -0.803 -5.859 1 97.5 94 LYS A CA 1
ATOM 685 C C . LYS A 1 94 ? 5.023 -0.299 -4.449 1 97.5 94 LYS A C 1
ATOM 687 O O . LYS A 1 94 ? 5.059 0.907 -4.195 1 97.5 94 LYS A O 1
ATOM 692 N N . GLY A 1 95 ? 4.723 -1.212 -3.572 1 98.12 95 GLY A N 1
ATOM 693 C CA . GLY A 1 95 ? 4.48 -0.853 -2.184 1 98.12 95 GLY A CA 1
ATOM 694 C C . GLY A 1 95 ? 5.684 -0.209 -1.516 1 98.12 95 GLY A C 1
ATOM 695 O O . GLY A 1 95 ? 5.539 0.768 -0.778 1 98.12 95 GLY A O 1
ATOM 696 N N . GLN A 1 96 ? 6.836 -0.712 -1.826 1 98.38 96 GLN A N 1
ATOM 697 C CA . GLN A 1 96 ? 8.07 -0.17 -1.269 1 98.38 96 GLN A CA 1
ATOM 698 C C . GLN A 1 96 ? 8.32 1.249 -1.771 1 98.38 96 GLN A C 1
ATOM 700 O O . GLN A 1 96 ? 8.75 2.117 -1.005 1 98.38 96 GLN A O 1
ATOM 705 N N . GLU A 1 97 ? 8.039 1.434 -3.008 1 98.06 97 GLU A N 1
ATOM 706 C CA . GLU A 1 97 ? 8.18 2.773 -3.57 1 98.06 97 GLU A CA 1
ATOM 707 C C . GLU A 1 97 ? 7.227 3.758 -2.898 1 98.06 97 GLU A C 1
ATOM 709 O O . GLU A 1 97 ? 7.602 4.895 -2.609 1 98.06 97 GLU A O 1
ATOM 714 N N . GLN A 1 98 ? 6.051 3.268 -2.748 1 98.06 98 GLN A N 1
ATOM 715 C CA . GLN A 1 98 ? 5.047 4.098 -2.09 1 98.06 98 GLN A CA 1
ATOM 716 C C . GLN A 1 98 ? 5.469 4.453 -0.668 1 98.06 98 GLN A C 1
ATOM 718 O O . GLN A 1 98 ? 5.285 5.586 -0.223 1 98.06 98 GLN A O 1
ATOM 723 N N . ILE A 1 99 ? 6.074 3.594 0.06 1 98.62 99 ILE A N 1
ATOM 724 C CA . ILE A 1 99 ? 6.52 3.828 1.43 1 98.62 99 ILE A CA 1
ATOM 725 C C . ILE A 1 99 ? 7.668 4.832 1.436 1 98.62 99 ILE A C 1
ATOM 727 O O . ILE A 1 99 ? 7.734 5.703 2.307 1 98.62 99 ILE A O 1
ATOM 731 N N . LYS A 1 100 ? 8.461 4.727 0.477 1 98.56 100 LYS A N 1
ATOM 732 C CA . LYS A 1 100 ? 9.547 5.691 0.355 1 98.56 100 LYS A CA 1
ATOM 733 C C . LYS A 1 100 ? 9.008 7.102 0.142 1 98.56 100 LYS A C 1
ATOM 735 O O . LYS A 1 100 ? 9.508 8.055 0.743 1 98.56 100 LYS A O 1
ATOM 740 N N . ALA A 1 101 ? 8.023 7.168 -0.673 1 98.5 101 ALA A N 1
ATOM 741 C CA . ALA A 1 101 ? 7.406 8.469 -0.938 1 98.5 101 ALA A CA 1
ATOM 742 C C . ALA A 1 101 ? 6.75 9.031 0.321 1 98.5 101 ALA A C 1
ATOM 744 O O . ALA A 1 101 ? 6.855 10.227 0.6 1 98.5 101 ALA A O 1
ATOM 745 N N . LEU A 1 102 ? 6.125 8.18 1.036 1 98.25 102 LEU A N 1
ATOM 746 C CA . LEU A 1 102 ? 5.496 8.602 2.281 1 98.25 102 LEU A CA 1
ATOM 747 C C . LEU A 1 102 ? 6.543 9.055 3.293 1 98.25 102 LEU A C 1
ATOM 749 O O . LEU A 1 102 ? 6.344 10.055 3.992 1 98.25 102 LEU A O 1
ATOM 753 N N . ASP A 1 103 ? 7.637 8.445 3.336 1 98.44 103 ASP A N 1
ATOM 754 C CA . ASP A 1 103 ? 8.719 8.805 4.246 1 98.44 103 ASP A CA 1
ATOM 755 C C . ASP A 1 103 ? 9.297 10.172 3.9 1 98.44 103 ASP A C 1
ATOM 757 O O . ASP A 1 103 ? 9.602 10.969 4.793 1 98.44 103 ASP A O 1
ATOM 761 N N . ALA A 1 104 ? 9.391 10.398 2.625 1 98.44 104 ALA A N 1
ATOM 762 C CA . ALA A 1 104 ? 9.852 11.711 2.189 1 98.44 104 ALA A CA 1
ATOM 763 C C . ALA A 1 104 ? 8.875 12.805 2.617 1 98.44 104 ALA A C 1
ATOM 765 O O . ALA A 1 104 ? 9.289 13.891 3.027 1 98.44 104 ALA A O 1
ATOM 766 N N . ARG A 1 105 ? 7.672 12.523 2.512 1 98.12 105 ARG A N 1
ATOM 767 C CA . ARG A 1 105 ? 6.648 13.469 2.939 1 98.12 105 ARG A CA 1
ATOM 768 C C . ARG A 1 105 ? 6.734 13.727 4.441 1 98.12 105 ARG A C 1
ATOM 770 O O . ARG A 1 105 ? 6.633 14.875 4.883 1 98.12 105 ARG A O 1
ATOM 777 N N . ILE A 1 106 ? 6.91 12.734 5.203 1 98.69 106 ILE A N 1
ATOM 778 C CA . ILE A 1 106 ? 7.047 12.836 6.652 1 98.69 106 ILE A CA 1
ATOM 779 C C . ILE A 1 106 ? 8.234 13.734 6.996 1 98.69 106 ILE A C 1
ATOM 781 O O . ILE A 1 106 ? 8.141 14.602 7.871 1 98.69 106 ILE A O 1
ATOM 785 N N . GLN A 1 107 ? 9.297 13.555 6.266 1 98.44 107 GLN A N 1
ATOM 786 C CA . GLN A 1 107 ? 10.484 14.367 6.512 1 98.44 107 GLN A CA 1
ATOM 787 C C . GLN A 1 107 ? 10.219 15.836 6.215 1 98.44 107 GLN A C 1
ATOM 789 O O . GLN A 1 107 ? 10.641 16.719 6.973 1 98.44 107 GLN A O 1
ATOM 794 N N . ARG A 1 108 ? 9.523 16.047 5.156 1 98.19 108 ARG A N 1
ATOM 795 C CA . ARG A 1 108 ? 9.18 17.422 4.805 1 98.19 108 ARG A CA 1
ATOM 796 C C . ARG A 1 108 ? 8.273 18.047 5.859 1 98.19 108 ARG A C 1
ATOM 798 O O . ARG A 1 108 ? 8.469 19.203 6.254 1 98.19 108 ARG A O 1
ATOM 805 N N . LEU A 1 109 ? 7.312 17.297 6.32 1 98.19 109 LEU A N 1
ATOM 806 C CA . LEU A 1 109 ? 6.391 17.781 7.344 1 98.19 109 LEU A CA 1
ATOM 807 C C . LEU A 1 109 ? 7.137 18.094 8.641 1 98.19 109 LEU A C 1
ATOM 809 O O . LEU A 1 109 ? 6.871 19.109 9.281 1 98.19 109 LEU A O 1
ATOM 813 N N . ARG A 1 110 ? 8.062 17.328 8.984 1 97.88 110 ARG A N 1
ATOM 814 C CA . ARG A 1 110 ? 8.852 17.547 10.195 1 97.88 110 ARG A CA 1
ATOM 815 C C . ARG A 1 110 ? 9.695 18.812 10.07 1 97.8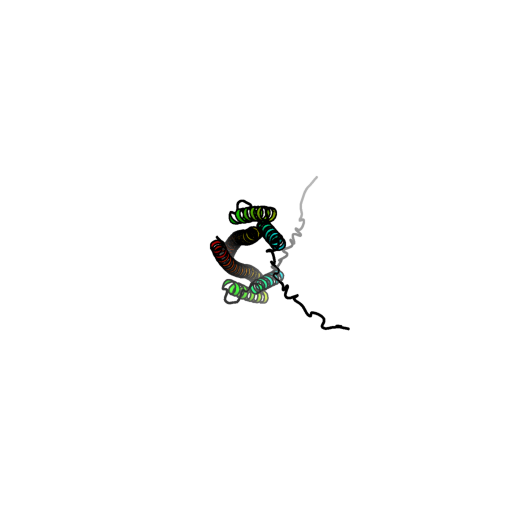8 110 ARG A C 1
ATOM 817 O O . ARG A 1 110 ? 9.828 19.578 11.031 1 97.88 110 ARG A O 1
ATOM 824 N N . LYS A 1 111 ? 10.242 19.016 8.93 1 97.81 111 LYS A N 1
ATOM 825 C CA . LYS A 1 111 ? 11.016 20.234 8.695 1 97.81 111 LYS A CA 1
ATOM 826 C C . LYS A 1 111 ? 10.133 21.484 8.812 1 97.81 111 LYS A C 1
ATOM 828 O O . LYS A 1 111 ? 10.531 22.469 9.445 1 97.81 111 LYS A O 1
ATOM 833 N N . GLN A 1 112 ? 8.992 21.422 8.266 1 97.44 112 GLN A N 1
ATOM 834 C CA . GLN A 1 112 ? 8.047 22.531 8.328 1 97.44 112 GLN A CA 1
ATOM 835 C C . GLN A 1 112 ? 7.652 22.828 9.773 1 97.44 112 GLN A C 1
ATOM 837 O O . GLN A 1 112 ? 7.609 24 10.18 1 97.44 112 GLN A O 1
ATOM 842 N N . LEU A 1 113 ? 7.363 21.766 10.492 1 97.56 113 LEU A N 1
ATOM 843 C CA . LEU A 1 113 ? 6.992 21.922 11.898 1 97.56 113 LEU A CA 1
ATOM 844 C C . LEU A 1 113 ? 8.156 22.484 12.711 1 97.56 113 LEU A C 1
ATOM 846 O O . LEU A 1 113 ? 7.953 23.312 13.602 1 97.56 113 LEU A O 1
ATOM 850 N N . GLY A 1 114 ? 9.32 22.047 12.422 1 95.06 114 GLY A N 1
ATOM 851 C CA . GLY A 1 114 ? 10.516 22.562 13.07 1 95.06 114 GLY A CA 1
ATOM 852 C C . GLY A 1 114 ? 10.75 24.047 12.797 1 95.06 114 GLY A C 1
ATOM 853 O O . GLY A 1 114 ? 11.164 24.781 13.68 1 95.06 114 GLY A O 1
ATOM 854 N N . ASP A 1 115 ? 10.359 24.562 11.641 1 94.81 115 ASP A N 1
ATOM 855 C CA . ASP A 1 115 ? 10.547 25.953 11.234 1 94.81 115 ASP A CA 1
ATOM 856 C C . ASP A 1 115 ? 9.523 26.875 11.906 1 94.81 115 ASP A C 1
ATOM 858 O O . ASP A 1 115 ? 9.727 28.094 11.977 1 94.81 115 ASP A O 1
ATOM 862 N N . MET A 1 116 ? 8.438 26.281 12.297 1 91.75 116 MET A N 1
ATOM 863 C CA . MET A 1 116 ? 7.387 27.078 12.938 1 91.75 116 MET A CA 1
ATOM 864 C C . MET A 1 116 ? 7.664 27.25 14.43 1 91.75 116 MET A C 1
ATOM 866 O O . MET A 1 116 ? 7.055 28.094 15.086 1 91.75 116 MET A O 1
ATOM 870 N N . GLN A 1 117 ? 8.477 26.344 14.953 1 81.31 117 GLN A N 1
ATOM 871 C CA . GLN A 1 117 ? 8.797 26.453 16.375 1 81.31 117 GLN A CA 1
ATOM 872 C C . GLN A 1 117 ? 9.859 27.516 16.625 1 81.31 117 GLN A C 1
ATOM 874 O O . GLN A 1 117 ? 9.789 28.25 17.609 1 81.31 117 GLN A O 1
ATOM 879 N N . MET B 1 1 ? -1.797 85.812 -16.797 1 25.86 1 MET B N 1
ATOM 880 C CA . MET B 1 1 ? -0.754 84.875 -16.438 1 25.86 1 MET B CA 1
ATOM 881 C C . MET B 1 1 ? -0.894 84.438 -14.977 1 25.86 1 MET B C 1
ATOM 883 O O . MET B 1 1 ? -0.635 83.25 -14.633 1 25.86 1 MET B O 1
ATOM 887 N N . ASN B 1 2 ? -0.909 85.25 -13.891 1 24.81 2 ASN B N 1
ATOM 888 C CA . ASN B 1 2 ? -0.187 84.688 -12.734 1 24.81 2 ASN B CA 1
ATOM 889 C C . ASN B 1 2 ? -0.933 83.562 -12.086 1 24.81 2 ASN B C 1
ATOM 891 O O . ASN B 1 2 ? -2.156 83.438 -12.203 1 24.81 2 ASN B O 1
ATOM 895 N N . ILE B 1 3 ? -0.411 82.875 -10.797 1 31.75 3 ILE B N 1
ATOM 896 C CA . ILE B 1 3 ? 0.097 81.688 -10.094 1 31.75 3 ILE B CA 1
ATOM 897 C C . ILE B 1 3 ? -1.012 81.062 -9.242 1 31.75 3 ILE B C 1
ATOM 899 O O . ILE B 1 3 ? -1.28 79.875 -9.336 1 31.75 3 ILE B O 1
ATOM 903 N N . GLN B 1 4 ? -1.007 81.25 -7.781 1 31.12 4 GLN B N 1
ATOM 904 C CA . GLN B 1 4 ? -0.607 80.188 -6.84 1 31.12 4 GLN B CA 1
ATOM 905 C C . GLN B 1 4 ? -1.784 79.312 -6.488 1 31.12 4 GLN B C 1
ATOM 907 O O . GLN B 1 4 ? -2.932 79.625 -6.82 1 31.12 4 GLN B O 1
ATOM 912 N N . ALA B 1 5 ? -2.102 78.75 -5.117 1 30.44 5 ALA B N 1
ATOM 913 C CA . ALA B 1 5 ? -1.798 77.625 -4.238 1 30.44 5 ALA B CA 1
ATOM 914 C C . ALA B 1 5 ? -3.064 76.875 -3.871 1 30.44 5 ALA B C 1
ATOM 916 O O . ALA B 1 5 ? -3.084 75.625 -3.906 1 30.44 5 ALA B O 1
ATOM 917 N N . MET B 1 6 ? -3.963 77.375 -2.988 1 34.69 6 MET B N 1
ATOM 918 C CA . MET B 1 6 ? -3.998 76.5 -1.804 1 34.69 6 MET B CA 1
ATOM 919 C C . MET B 1 6 ? -4.633 75.125 -2.125 1 34.69 6 MET B C 1
ATOM 921 O O . MET B 1 6 ? -5.352 75 -3.115 1 34.69 6 MET B O 1
ATOM 925 N N . THR B 1 7 ? -4.824 74.25 -0.976 1 36.34 7 THR B N 1
ATOM 926 C CA . THR B 1 7 ? -4.684 72.938 -0.325 1 36.34 7 THR B CA 1
ATOM 927 C C . THR B 1 7 ? -5.855 72.062 -0.678 1 36.34 7 THR B C 1
ATOM 929 O O . THR B 1 7 ? -7.012 72.375 -0.4 1 36.34 7 THR B O 1
ATOM 932 N N . ALA B 1 8 ? -5.797 71.312 -1.797 1 43.44 8 ALA B N 1
ATOM 933 C CA . ALA B 1 8 ? -6.316 69.938 -2.037 1 43.44 8 ALA B CA 1
ATOM 934 C C . ALA B 1 8 ? -6.324 69.125 -0.752 1 43.44 8 ALA B C 1
ATOM 936 O O . ALA B 1 8 ? -5.266 68.75 -0.238 1 43.44 8 ALA B O 1
ATOM 937 N N . GLY B 1 9 ? -7.043 69.688 0.239 1 39.44 9 GLY B N 1
ATOM 938 C CA . GLY B 1 9 ? -7.129 68.875 1.415 1 39.44 9 GLY B CA 1
ATOM 939 C C . GLY B 1 9 ? -7.152 67.375 1.081 1 39.44 9 GLY B C 1
ATOM 940 O O . GLY B 1 9 ? -7.938 66.938 0.241 1 39.44 9 GLY B O 1
ATOM 941 N N . SER B 1 10 ? -5.938 66.75 1.32 1 42.5 10 SER B N 1
ATOM 942 C CA . SER B 1 10 ? -5.609 65.312 1.304 1 42.5 10 SER B CA 1
ATOM 943 C C . SER B 1 10 ? -6.699 64.5 1.97 1 42.5 10 SER B C 1
ATOM 945 O O . SER B 1 10 ? -6.859 64.562 3.191 1 42.5 10 SER B O 1
ATOM 947 N N . LEU B 1 11 ? -7.922 64.5 1.514 1 43.81 11 LEU B N 1
ATOM 948 C CA . LEU B 1 11 ? -8.797 63.5 2.059 1 43.81 11 LEU B CA 1
ATOM 949 C C . LEU B 1 11 ? -8.102 62.125 2.072 1 43.81 11 LEU B C 1
ATOM 951 O O . LEU B 1 11 ? -8.086 61.438 1.061 1 43.81 11 LEU B O 1
ATOM 955 N N . LEU B 1 12 ? -6.758 62.219 2.398 1 39.06 12 LEU B N 1
ATOM 956 C CA . LEU B 1 12 ? -6.121 60.906 2.549 1 39.06 12 LEU B CA 1
ATOM 957 C C . LEU B 1 12 ? -6.867 60.062 3.57 1 39.06 12 LEU B C 1
ATOM 959 O O . LEU B 1 12 ? -6.301 59.656 4.598 1 39.06 12 LEU B O 1
ATOM 963 N N . LEU B 1 13 ? -8.07 60.438 4.055 1 41.03 13 LEU B N 1
ATOM 964 C CA . LEU B 1 13 ? -8.383 59.406 5.043 1 41.03 13 LEU B CA 1
ATOM 965 C C . LEU B 1 13 ? -8.094 58.031 4.488 1 41.03 13 LEU B C 1
ATOM 967 O O . LEU B 1 13 ? -8.836 57.531 3.639 1 41.03 13 LEU B O 1
ATOM 971 N N . LEU B 1 14 ? -6.934 57.781 4.004 1 37.59 14 LEU B N 1
ATOM 972 C CA . LEU B 1 14 ? -6.668 56.375 3.66 1 37.59 14 LEU B CA 1
ATOM 973 C C . LEU B 1 14 ? -7.34 55.438 4.656 1 37.59 14 LEU B C 1
ATOM 975 O O . LEU B 1 14 ? -7.625 55.844 5.789 1 37.59 14 LEU B O 1
ATOM 979 N N . LEU B 1 15 ? -7.977 54.281 4.168 1 38.97 15 LEU B N 1
ATOM 980 C CA . LEU B 1 15 ? -8.523 52.969 4.512 1 38.97 15 LEU B CA 1
ATOM 981 C C . LEU B 1 15 ? -7.648 52.281 5.547 1 38.97 15 LEU B C 1
ATOM 983 O O . LEU B 1 15 ? -6.66 51.625 5.195 1 38.97 15 LEU B O 1
ATOM 987 N N . ALA B 1 16 ? -7.047 52.938 6.516 1 42.28 16 ALA B N 1
ATOM 988 C CA . ALA B 1 16 ? -6.562 52.031 7.547 1 42.28 16 ALA B CA 1
ATOM 989 C C . ALA B 1 16 ? -7.551 50.875 7.777 1 42.28 16 ALA B C 1
ATOM 991 O O . ALA B 1 16 ? -8.516 51.031 8.531 1 42.28 16 ALA B O 1
ATOM 992 N N . GLY B 1 17 ? -8.289 50.406 6.855 1 41.66 17 GLY B N 1
ATOM 993 C CA . GLY B 1 17 ? -8.961 49.156 7.211 1 41.66 17 GLY B C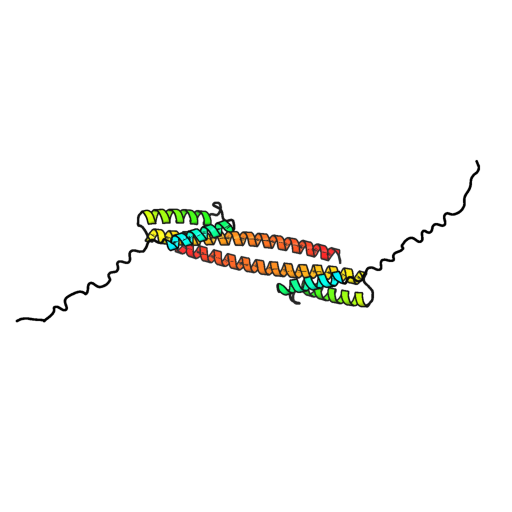A 1
ATOM 994 C C . GLY B 1 17 ? -8.172 48.312 8.195 1 41.66 17 GLY B C 1
ATOM 995 O O . GLY B 1 17 ? -7.09 47.812 7.867 1 41.66 17 GLY B O 1
ATOM 996 N N . CYS B 1 18 ? -7.879 48.75 9.383 1 43.19 18 CYS B N 1
ATOM 997 C CA . CYS B 1 18 ? -7.582 47.844 10.477 1 43.19 18 CYS B CA 1
ATOM 998 C C . CYS B 1 18 ? -7.988 46.406 10.125 1 43.19 18 CYS B C 1
ATOM 1000 O O . CYS B 1 18 ? -9.156 46.031 10.273 1 43.19 18 CYS B O 1
ATOM 1002 N N . ALA B 1 19 ? -7.977 45.812 9.086 1 45.66 19 ALA B N 1
ATOM 1003 C CA . ALA B 1 19 ? -8.367 44.406 8.867 1 45.66 19 ALA B CA 1
ATOM 1004 C C . ALA B 1 19 ? -8 43.562 10.07 1 45.66 19 ALA B C 1
ATOM 1006 O O . ALA B 1 19 ? -6.828 43.25 10.281 1 45.66 19 ALA B O 1
ATOM 1007 N N . ALA B 1 20 ? -8.359 43.719 11.297 1 54.97 20 ALA B N 1
ATOM 1008 C CA . ALA B 1 20 ? -8.305 42.75 12.383 1 54.97 20 ALA B CA 1
ATOM 1009 C C . ALA B 1 20 ? -8.219 41.344 11.828 1 54.97 20 ALA B C 1
ATOM 1011 O O . ALA B 1 20 ? -8.82 41.031 10.797 1 54.97 20 ALA B O 1
ATOM 1012 N N . ASP B 1 21 ? -7.133 40.625 12.008 1 68.38 21 ASP B N 1
ATOM 1013 C CA . ASP B 1 21 ? -6.992 39.25 11.547 1 68.38 21 ASP B CA 1
ATOM 1014 C C . ASP B 1 21 ? -8.258 38.438 11.844 1 68.38 21 ASP B C 1
ATOM 1016 O O . ASP B 1 21 ? -8.664 38.344 13 1 68.38 21 ASP B O 1
ATOM 1020 N N . PRO B 1 22 ? -9.102 38.312 10.898 1 84.81 22 PRO B N 1
ATOM 1021 C CA . PRO B 1 22 ? -10.344 37.594 11.18 1 84.81 22 PRO B CA 1
ATOM 1022 C C . PRO B 1 22 ? -10.109 36.281 11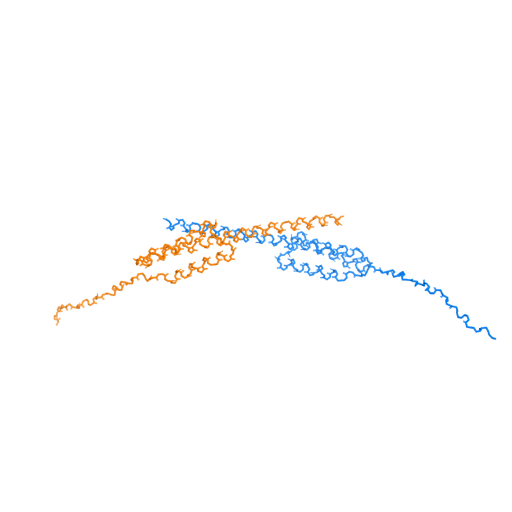.961 1 84.81 22 PRO B C 1
ATOM 1024 O O . PRO B 1 22 ? -9.008 35.75 11.93 1 84.81 22 PRO B O 1
ATOM 1027 N N . ALA B 1 23 ? -11.023 36.094 12.797 1 92.06 23 ALA B N 1
ATOM 1028 C CA . ALA B 1 23 ? -10.992 34.812 13.523 1 92.06 23 ALA B CA 1
ATOM 1029 C C . ALA B 1 23 ? -10.711 33.656 12.578 1 92.06 23 ALA B C 1
ATOM 1031 O O . ALA B 1 23 ? -11.281 33.594 11.484 1 92.06 23 ALA B O 1
ATOM 1032 N N . PRO B 1 24 ? -9.805 32.75 12.852 1 94.12 24 PRO B N 1
ATOM 1033 C CA . PRO B 1 24 ? -9.414 31.641 11.969 1 94.12 24 PRO B CA 1
ATOM 1034 C C . PRO B 1 24 ? -10.406 30.469 12.016 1 94.12 24 PRO B C 1
ATOM 1036 O O . PRO B 1 24 ? -10 29.312 12.133 1 94.12 24 PRO B O 1
ATOM 1039 N N . THR B 1 25 ? -11.625 30.781 11.82 1 94.25 25 THR B N 1
ATOM 1040 C CA . THR B 1 25 ? -12.695 29.797 11.953 1 94.25 25 THR B CA 1
ATOM 1041 C C . THR B 1 25 ? -12.578 28.734 10.875 1 94.25 25 THR B C 1
ATOM 1043 O O . THR B 1 25 ? -12.742 27.531 11.156 1 94.25 25 THR B O 1
ATOM 1046 N N . GLN B 1 26 ? -12.359 29.172 9.711 1 93.12 26 GLN B N 1
ATOM 1047 C CA . GLN B 1 26 ? -12.211 28.219 8.625 1 93.12 26 GLN B CA 1
ATOM 1048 C C . GLN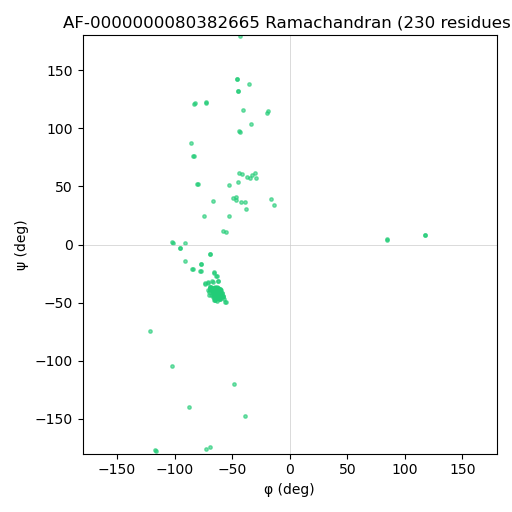 B 1 26 ? -10.984 27.328 8.828 1 93.12 26 GLN B C 1
ATOM 1050 O O . GLN B 1 26 ? -11.023 26.125 8.562 1 93.12 26 GLN B O 1
ATOM 1055 N N . GLN B 1 27 ? -9.945 27.875 9.289 1 95 27 GLN B N 1
ATOM 1056 C CA . GLN B 1 27 ? -8.727 27.109 9.562 1 95 27 GLN B CA 1
ATOM 1057 C C . GLN B 1 27 ? -8.938 26.109 10.688 1 95 27 GLN B C 1
ATOM 1059 O O . GLN B 1 27 ? -8.414 25 10.633 1 95 27 GLN B O 1
ATOM 1064 N N . LEU B 1 28 ? -9.664 26.562 11.641 1 96.75 28 LEU B N 1
ATOM 1065 C CA . LEU B 1 28 ? -10 25.656 12.727 1 96.75 28 LEU B CA 1
ATOM 1066 C C . LEU B 1 28 ? -10.789 24.453 12.211 1 96.75 28 LEU B C 1
ATOM 1068 O O . LEU B 1 28 ? -10.492 23.312 12.57 1 96.75 28 LEU B O 1
ATOM 1072 N N . ARG B 1 29 ? -11.695 24.688 11.43 1 96.25 29 ARG B N 1
ATOM 1073 C CA . ARG B 1 29 ? -12.508 23.625 10.852 1 96.25 29 ARG B CA 1
ATOM 1074 C C . ARG B 1 29 ? -11.648 22.672 10.031 1 96.25 29 ARG B C 1
ATOM 1076 O O . ARG B 1 29 ? -11.812 21.453 10.125 1 96.25 29 ARG B O 1
ATOM 1083 N N . LEU B 1 30 ? -10.727 23.125 9.234 1 96.38 30 LEU B N 1
ATOM 1084 C CA . LEU B 1 30 ? -9.828 22.312 8.43 1 96.38 30 LEU B CA 1
ATOM 1085 C C . LEU B 1 30 ? -8.922 21.469 9.312 1 96.38 30 LEU B C 1
ATOM 1087 O O . LEU B 1 30 ? -8.711 20.281 9.039 1 96.38 30 LEU B O 1
ATOM 1091 N N . ALA B 1 31 ? -8.398 22.078 10.336 1 98 31 ALA B N 1
ATOM 1092 C CA . ALA B 1 31 ? -7.559 21.328 11.266 1 98 31 ALA B CA 1
ATOM 1093 C C . ALA B 1 31 ? -8.352 20.219 11.945 1 98 31 ALA B C 1
ATOM 1095 O O . ALA B 1 31 ? -7.848 19.094 12.109 1 98 31 ALA B O 1
ATOM 1096 N N . ASP B 1 32 ? -9.586 20.516 12.242 1 97.81 32 ASP B N 1
ATOM 1097 C CA . ASP B 1 32 ? -10.453 19.5 12.82 1 97.81 32 ASP B CA 1
ATOM 1098 C C . ASP B 1 32 ? -10.664 18.328 11.844 1 97.81 32 ASP B C 1
ATOM 1100 O O . ASP B 1 32 ? -10.609 17.172 12.242 1 97.81 32 ASP B O 1
ATOM 1104 N N . GLN B 1 33 ? -10.891 18.672 10.68 1 98.19 33 GLN B N 1
ATOM 1105 C CA . GLN B 1 33 ? -11.078 17.656 9.648 1 98.19 33 GLN B CA 1
ATOM 1106 C C . GLN B 1 33 ? -9.828 16.797 9.492 1 98.19 33 GLN B C 1
ATOM 1108 O O . GLN B 1 33 ? -9.922 15.57 9.312 1 98.19 33 GLN B O 1
ATOM 1113 N N . THR B 1 34 ? -8.719 17.453 9.531 1 98.62 34 THR B N 1
ATOM 1114 C CA . THR B 1 34 ? -7.465 16.719 9.375 1 98.62 34 THR B CA 1
ATOM 1115 C C . THR B 1 34 ? -7.23 15.781 10.555 1 98.62 34 THR B C 1
ATOM 1117 O O . THR B 1 34 ? -6.766 14.656 10.383 1 98.62 34 THR B O 1
ATOM 1120 N N . VAL B 1 35 ? -7.59 16.219 11.711 1 98.56 35 VAL B N 1
ATOM 1121 C CA . VAL B 1 35 ? -7.484 15.383 12.906 1 98.56 35 VAL B CA 1
ATOM 1122 C C . VAL B 1 35 ? -8.406 14.18 12.773 1 98.56 35 VAL B C 1
ATOM 1124 O O . VAL B 1 35 ? -8.016 13.055 13.094 1 98.56 35 VAL B O 1
ATOM 1127 N N . GLU B 1 36 ? -9.578 14.383 12.266 1 98 36 GLU B N 1
ATOM 1128 C CA . GLU B 1 36 ? -10.523 13.297 12.047 1 98 36 GLU B CA 1
ATOM 1129 C C . GLU B 1 36 ? -9.992 12.305 11.016 1 98 36 GLU B C 1
ATOM 1131 O O . GLU B 1 36 ? -10.164 11.094 11.164 1 98 36 GLU B O 1
ATOM 1136 N N . GLN B 1 37 ? -9.367 12.812 10.016 1 98.06 37 GLN B N 1
ATOM 1137 C CA . GLN B 1 37 ? -8.773 11.953 9 1 98.06 37 GLN B CA 1
ATOM 1138 C C . GLN B 1 37 ? -7.672 11.078 9.594 1 98.06 37 GLN B C 1
ATOM 1140 O O . GLN B 1 37 ? -7.59 9.883 9.289 1 98.06 37 GLN B O 1
ATOM 1145 N N . ALA B 1 38 ? -6.832 11.68 10.375 1 98.56 38 ALA B N 1
ATOM 1146 C CA . ALA B 1 38 ? -5.781 10.914 11.039 1 98.56 38 ALA B CA 1
ATOM 1147 C C . ALA B 1 38 ? -6.375 9.828 11.938 1 98.56 38 ALA B C 1
ATOM 1149 O O . ALA B 1 38 ? -5.898 8.695 11.945 1 98.56 38 ALA B O 1
ATOM 1150 N N . ARG B 1 39 ? -7.445 10.188 12.594 1 97.88 39 ARG B N 1
ATOM 1151 C CA . ARG B 1 39 ? -8.125 9.227 13.453 1 97.88 39 ARG B CA 1
ATOM 1152 C C . ARG B 1 39 ? -8.703 8.07 12.633 1 97.88 39 ARG B C 1
ATOM 1154 O O . ARG B 1 39 ? -8.641 6.914 13.055 1 97.88 39 ARG B O 1
ATOM 1161 N N . ALA B 1 40 ? -9.195 8.391 11.523 1 97.56 40 ALA B N 1
ATOM 1162 C CA . ALA B 1 40 ? -9.828 7.402 10.656 1 97.56 40 ALA B CA 1
ATOM 1163 C C . ALA B 1 40 ? -8.82 6.348 10.203 1 97.56 40 ALA B C 1
ATOM 1165 O O . ALA B 1 40 ? -9.188 5.191 9.969 1 97.56 40 ALA B O 1
ATOM 1166 N N . VAL B 1 41 ? -7.574 6.676 10.133 1 97.44 41 VAL B N 1
ATOM 1167 C CA . VAL B 1 41 ? -6.586 5.707 9.672 1 97.44 41 VAL B CA 1
ATOM 1168 C C . VAL B 1 41 ? -5.945 5.012 10.867 1 97.44 41 VAL B C 1
ATOM 1170 O O . VAL B 1 41 ? -5.094 4.133 10.703 1 97.44 41 VAL B O 1
ATOM 1173 N N . GLY B 1 42 ? -6.336 5.438 12.047 1 96.69 42 GLY B N 1
ATOM 1174 C CA . GLY B 1 42 ? -5.953 4.68 13.227 1 96.69 42 GLY B CA 1
ATOM 1175 C C . GLY B 1 42 ? -5.066 5.465 14.18 1 96.69 42 GLY B C 1
ATOM 1176 O O . GLY B 1 42 ? -4.562 4.918 15.164 1 96.69 42 GLY B O 1
ATOM 1177 N N . ALA B 1 43 ? -4.91 6.758 13.898 1 97.06 43 ALA B N 1
ATOM 1178 C CA . ALA B 1 43 ? -4.098 7.559 14.812 1 97.06 43 ALA B CA 1
ATOM 1179 C C . ALA B 1 43 ? -4.84 7.82 16.125 1 97.06 43 ALA B C 1
ATOM 1181 O O . ALA B 1 43 ? -5.949 8.359 16.109 1 97.06 43 ALA B O 1
ATOM 1182 N N . THR B 1 44 ? -4.23 7.406 17.172 1 94.88 44 THR B N 1
ATOM 1183 C CA . THR B 1 44 ? -4.785 7.648 18.5 1 94.88 44 THR B CA 1
ATOM 1184 C C . THR B 1 44 ? -3.863 8.547 19.312 1 94.88 44 THR B C 1
ATOM 1186 O O . THR B 1 44 ? -2.84 9.016 18.812 1 94.88 44 THR B O 1
ATOM 1189 N N . ASP B 1 45 ? -4.293 8.789 20.625 1 88.75 45 ASP B N 1
ATOM 1190 C CA . ASP B 1 45 ? -3.559 9.711 21.484 1 88.75 45 ASP B CA 1
ATOM 1191 C C . ASP B 1 45 ? -2.199 9.133 21.875 1 88.75 45 ASP B C 1
ATOM 1193 O O . ASP B 1 45 ? -1.364 9.836 22.453 1 88.75 45 ASP B O 1
ATOM 1197 N N . ASP B 1 46 ? -2.018 7.875 21.516 1 94.06 46 ASP B N 1
ATOM 1198 C CA . ASP B 1 46 ? -0.711 7.277 21.766 1 94.06 46 ASP B CA 1
ATOM 1199 C C . ASP B 1 46 ? 0.318 7.742 20.75 1 94.06 46 ASP B C 1
ATOM 1201 O O . ASP B 1 46 ? 1.523 7.582 20.953 1 94.06 46 ASP B O 1
ATOM 1205 N N . ASN B 1 47 ? -0.112 8.273 19.688 1 97.56 47 ASN B N 1
ATOM 1206 C CA . ASN B 1 47 ? 0.76 8.898 18.703 1 97.56 47 ASN B CA 1
ATOM 1207 C C . ASN B 1 47 ? 1.12 10.328 19.094 1 97.56 47 ASN B C 1
ATOM 1209 O O . ASN B 1 47 ? 0.238 11.18 19.234 1 97.56 47 ASN B O 1
ATOM 1213 N N . GLN B 1 48 ? 2.357 10.555 19.219 1 98.12 48 GLN B N 1
ATOM 1214 C CA . GLN B 1 48 ? 2.824 11.836 19.75 1 98.12 48 GLN B CA 1
ATOM 1215 C C . GLN B 1 48 ? 2.371 12.984 18.859 1 98.12 48 GLN B C 1
ATOM 1217 O O . GLN B 1 48 ? 1.956 14.039 19.359 1 98.12 48 GLN B O 1
ATOM 1222 N N . ALA B 1 49 ? 2.475 12.781 17.578 1 98.69 49 ALA B N 1
ATOM 1223 C CA . ALA B 1 49 ? 2.059 13.836 16.656 1 98.69 49 ALA B CA 1
ATOM 1224 C C . ALA B 1 49 ? 0.566 14.125 16.781 1 98.69 49 ALA B C 1
ATOM 1226 O O . ALA B 1 49 ? 0.145 15.281 16.734 1 98.69 49 ALA B O 1
ATOM 1227 N N . MET B 1 50 ? -0.245 13.102 17.016 1 98.69 50 MET B N 1
ATOM 1228 C CA . MET B 1 50 ? -1.682 13.281 17.203 1 98.69 50 MET B CA 1
ATOM 1229 C C . MET B 1 50 ? -1.973 14.039 18.484 1 98.69 50 MET B C 1
ATOM 1231 O O . MET B 1 50 ? -2.814 14.938 18.516 1 98.69 50 MET B O 1
ATOM 1235 N N . LYS B 1 51 ? -1.293 13.758 19.531 1 98.44 51 LYS B N 1
ATOM 1236 C CA . LYS B 1 51 ? -1.45 14.461 20.797 1 98.44 51 LYS B CA 1
ATOM 1237 C C . LYS B 1 51 ? -1.137 15.945 20.656 1 98.44 51 LYS B C 1
ATOM 1239 O O . LYS B 1 51 ? -1.882 16.797 21.156 1 98.44 51 LYS B O 1
ATOM 1244 N N . LEU B 1 52 ? -0.07 16.188 19.969 1 98.44 52 LEU B N 1
ATOM 1245 C CA . LEU B 1 52 ? 0.321 17.578 19.75 1 98.44 52 LEU B CA 1
ATOM 1246 C C . LEU B 1 52 ? -0.735 18.328 18.938 1 98.44 52 LEU B C 1
ATOM 1248 O O . LEU B 1 52 ? -1.062 19.469 19.25 1 98.44 52 LEU B O 1
ATOM 1252 N N . ALA B 1 53 ? -1.248 17.641 17.938 1 98.62 53 ALA B N 1
ATOM 1253 C CA . ALA B 1 53 ? -2.291 18.25 17.109 1 98.62 53 ALA B CA 1
ATOM 1254 C C . ALA B 1 53 ? -3.496 18.656 17.953 1 98.62 53 ALA B C 1
ATOM 1256 O O . ALA B 1 53 ? -3.979 19.781 17.859 1 98.62 53 ALA B O 1
ATOM 1257 N N . ILE B 1 54 ? -3.895 17.797 18.812 1 98.19 54 ILE B N 1
ATOM 1258 C CA . ILE B 1 54 ? -5.086 18 19.625 1 98.19 54 ILE B CA 1
ATOM 1259 C C . ILE B 1 54 ? -4.82 19.109 20.641 1 98.19 54 ILE B C 1
ATOM 1261 O O . ILE B 1 54 ? -5.656 20 20.844 1 98.19 54 ILE B O 1
ATOM 1265 N N . ASP B 1 55 ? -3.664 19.094 21.266 1 98.38 55 ASP B N 1
ATOM 1266 C CA . ASP B 1 55 ? -3.287 20.125 22.234 1 98.38 55 ASP B CA 1
ATOM 1267 C C . ASP B 1 55 ? -3.248 21.5 21.609 1 98.38 55 ASP B C 1
ATOM 1269 O O . ASP B 1 55 ? -3.752 22.469 22.172 1 98.38 55 ASP B O 1
ATOM 1273 N N . LYS B 1 56 ? -2.721 21.531 20.469 1 98.44 56 LYS B N 1
ATOM 1274 C CA . LYS B 1 56 ? -2.59 22.812 19.781 1 98.44 56 LYS B CA 1
ATOM 1275 C C . LYS B 1 56 ? -3.947 23.328 19.312 1 98.44 56 LYS B C 1
ATOM 1277 O O . LYS B 1 56 ? -4.188 24.547 19.297 1 98.44 56 LYS B O 1
ATOM 1282 N N . LEU B 1 57 ? -4.816 22.422 18.969 1 98.25 57 LEU B N 1
ATOM 1283 C CA . LEU B 1 57 ? -6.18 22.828 18.641 1 98.25 57 LEU B CA 1
ATOM 1284 C C . LEU B 1 57 ? -6.883 23.422 19.859 1 98.25 57 LEU B C 1
ATOM 1286 O O . LEU B 1 57 ? -7.57 24.438 19.734 1 98.25 57 LEU B O 1
ATOM 1290 N N . ALA B 1 58 ? -6.68 22.828 20.984 1 98.19 58 ALA B N 1
ATOM 1291 C CA . ALA B 1 58 ? -7.262 23.344 22.234 1 98.19 58 ALA B CA 1
ATOM 1292 C C . ALA B 1 58 ? -6.711 24.719 22.562 1 98.19 58 ALA B C 1
ATOM 1294 O O . ALA B 1 58 ? -7.469 25.625 22.953 1 98.19 58 ALA B O 1
ATOM 1295 N N . GLN B 1 59 ? -5.426 24.859 22.375 1 98.38 59 GLN B N 1
ATOM 1296 C CA . GLN B 1 59 ? -4.793 26.156 22.625 1 98.38 59 GLN B CA 1
ATOM 1297 C C . GLN B 1 59 ? -5.32 27.219 21.656 1 98.38 59 GLN B C 1
ATOM 1299 O O . GLN B 1 59 ? -5.574 28.359 22.047 1 98.38 59 GLN B O 1
ATOM 1304 N N . ALA B 1 60 ? -5.512 26.797 20.438 1 98.38 60 ALA B N 1
ATOM 1305 C CA . ALA B 1 60 ? -6.035 27.719 19.422 1 98.38 60 ALA B CA 1
ATOM 1306 C C . ALA B 1 60 ? -7.434 28.203 19.797 1 98.38 60 ALA B C 1
ATOM 1308 O O . ALA B 1 60 ? -7.738 29.391 19.672 1 98.38 60 ALA B O 1
ATOM 1309 N N . ARG B 1 61 ? -8.242 27.359 20.281 1 97.94 61 ARG B N 1
ATOM 1310 C CA . ARG B 1 61 ? -9.594 27.703 20.688 1 97.94 61 ARG B CA 1
ATOM 1311 C C . ARG B 1 61 ? -9.578 28.656 21.891 1 97.94 61 ARG B C 1
ATOM 1313 O O . ARG B 1 61 ? -10.359 29.609 21.953 1 97.94 61 ARG B O 1
ATOM 1320 N N . ALA B 1 62 ? -8.68 28.453 22.844 1 98 62 ALA B N 1
ATOM 1321 C CA . ALA B 1 62 ? -8.531 29.328 24 1 98 62 ALA B CA 1
ATOM 1322 C C . ALA B 1 62 ? -8.062 30.719 23.562 1 98 62 ALA B C 1
ATOM 1324 O O . ALA B 1 62 ? -8.547 31.734 24.062 1 98 62 ALA B O 1
ATOM 1325 N N . GLN B 1 63 ? -7.199 30.688 22.562 1 97.56 63 GLN B N 1
ATOM 1326 C CA . GLN B 1 63 ? -6.672 31.953 22.047 1 97.56 63 GLN B CA 1
ATOM 1327 C C . GLN B 1 63 ? -7.754 32.75 21.312 1 97.56 63 GLN B C 1
ATOM 1329 O O . GLN B 1 63 ? -7.809 33.969 21.422 1 97.56 63 GLN B O 1
ATOM 1334 N N . MET B 1 64 ? -8.617 32.094 20.594 1 95.88 64 MET B N 1
ATOM 1335 C CA . MET B 1 64 ? -9.75 32.719 19.922 1 95.88 64 MET B CA 1
ATOM 1336 C C . MET B 1 64 ? -10.695 33.344 20.938 1 95.88 64 MET B C 1
ATOM 1338 O O . MET B 1 64 ? -11.156 34.5 20.75 1 95.88 64 MET B O 1
ATOM 1342 N N . ALA B 1 65 ? -10.922 32.656 22.016 1 94.88 65 ALA B N 1
ATOM 1343 C CA . ALA B 1 65 ? -11.828 33.125 23.078 1 94.88 65 ALA B CA 1
ATOM 1344 C C . ALA B 1 65 ? -11.273 34.375 23.75 1 94.88 65 ALA B C 1
ATOM 1346 O O . ALA B 1 65 ? -12.039 35.219 24.219 1 94.88 65 ALA B O 1
ATOM 1347 N N . ASN B 1 66 ? -9.961 34.562 23.688 1 95.88 66 ASN B N 1
ATOM 1348 C CA . ASN B 1 66 ? -9.312 35.688 24.344 1 95.88 66 ASN B CA 1
ATOM 1349 C C . ASN B 1 66 ? -8.961 36.781 23.344 1 95.88 66 ASN B C 1
ATOM 1351 O O . ASN B 1 66 ? -8.25 37.719 23.688 1 95.88 66 ASN B O 1
ATOM 1355 N N . GLY B 1 67 ? -9.344 36.562 22.062 1 94.56 67 GLY B N 1
ATOM 1356 C CA . GLY B 1 67 ? -9.156 37.562 21.047 1 94.56 67 GLY B CA 1
ATOM 1357 C C . GLY B 1 67 ? -7.773 37.562 20.422 1 94.56 67 GLY B C 1
ATOM 1358 O O . GLY B 1 67 ? -7.426 38.438 19.641 1 94.56 67 GLY B O 1
ATOM 1359 N N . ASN B 1 68 ? -6.941 36.562 20.844 1 96.19 68 ASN B N 1
ATOM 1360 C CA . ASN B 1 68 ? -5.621 36.406 20.25 1 96.19 68 ASN B CA 1
ATOM 1361 C C . ASN B 1 68 ? -5.695 35.594 18.938 1 96.19 68 ASN B C 1
ATOM 1363 O O . ASN B 1 68 ? -5.25 34.469 18.891 1 96.19 68 ASN B O 1
ATOM 1367 N N . PHE B 1 69 ? -6.129 36.188 17.891 1 96.62 69 PHE B N 1
ATOM 1368 C CA . PHE B 1 69 ? -6.426 35.5 16.641 1 96.62 69 PHE B CA 1
ATOM 1369 C C . PHE B 1 69 ? -5.141 35.094 15.922 1 96.62 69 PHE B C 1
ATOM 1371 O O . PHE B 1 69 ? -5.09 34.094 15.234 1 96.62 69 PHE B O 1
ATOM 1378 N N . LYS B 1 70 ? -4.152 35.906 16.062 1 95.31 70 LYS B N 1
ATOM 1379 C CA . LYS B 1 70 ? -2.877 35.562 15.438 1 95.31 70 LYS B CA 1
ATOM 1380 C C . LYS B 1 70 ? -2.299 34.281 16.016 1 95.31 70 LYS B C 1
ATOM 1382 O O . LYS B 1 70 ? -1.88 33.375 15.281 1 95.31 70 LYS B O 1
ATOM 1387 N N . GLY B 1 71 ? -2.27 34.188 17.359 1 96.44 71 GLY B N 1
ATOM 1388 C CA . GLY B 1 71 ? -1.819 32.969 18 1 96.44 71 GLY B CA 1
ATOM 1389 C C . GLY B 1 71 ? -2.666 31.766 17.641 1 96.44 71 GLY B C 1
ATOM 1390 O O . GLY B 1 71 ? -2.139 30.672 17.422 1 96.44 71 GLY B O 1
ATOM 1391 N N . ALA B 1 72 ? -3.955 31.984 17.625 1 97.56 72 ALA B N 1
ATOM 1392 C CA . ALA B 1 72 ? -4.883 30.922 17.25 1 97.56 72 ALA B CA 1
ATOM 1393 C C . ALA B 1 72 ? -4.578 30.406 15.852 1 97.56 72 ALA B C 1
ATOM 1395 O O . ALA B 1 72 ? -4.586 29.188 15.617 1 97.56 72 ALA B O 1
ATOM 1396 N N . ARG B 1 73 ? -4.336 31.297 14.93 1 96.56 73 ARG B N 1
ATOM 1397 C CA . ARG B 1 73 ? -4.035 30.906 13.555 1 96.56 73 ARG B CA 1
ATOM 1398 C C . ARG B 1 73 ? -2.766 30.062 13.492 1 96.56 73 ARG B C 1
ATOM 1400 O O . ARG B 1 73 ? -2.732 29.031 12.812 1 96.56 73 ARG B O 1
ATOM 1407 N N . LEU B 1 74 ? -1.762 30.438 14.203 1 96.44 74 LEU B N 1
ATOM 1408 C CA . LEU B 1 74 ? -0.495 29.719 14.211 1 96.44 74 LEU B CA 1
ATOM 1409 C C . LEU B 1 74 ? -0.666 28.312 14.797 1 96.44 74 LEU B C 1
ATOM 1411 O O . LEU B 1 74 ? -0.225 27.328 14.211 1 96.44 74 LEU B O 1
ATOM 1415 N N . ASN B 1 75 ? -1.326 28.281 15.914 1 97.75 75 ASN B N 1
ATOM 1416 C CA . ASN B 1 75 ? -1.516 26.984 16.562 1 97.75 75 ASN B CA 1
ATOM 1417 C C . ASN B 1 75 ? -2.414 26.078 15.734 1 97.75 75 ASN B C 1
ATOM 1419 O O . ASN B 1 75 ? -2.225 24.859 15.727 1 97.75 75 ASN B O 1
ATOM 1423 N N . THR B 1 76 ? -3.34 26.641 15.047 1 98 76 THR B N 1
ATOM 1424 C CA . THR B 1 76 ? -4.184 25.844 14.164 1 98 76 THR B CA 1
ATOM 1425 C C . THR B 1 76 ? -3.365 25.25 13.023 1 98 76 THR B C 1
ATOM 1427 O O . THR B 1 76 ? -3.531 24.078 12.672 1 98 76 THR B O 1
ATOM 1430 N N . GLU B 1 77 ? -2.547 26 12.453 1 97 77 GLU B N 1
ATOM 1431 C CA . GLU B 1 77 ? -1.685 25.531 11.367 1 97 77 GLU B CA 1
ATOM 1432 C C . GLU B 1 77 ? -0.756 24.406 11.844 1 97 77 GLU B C 1
ATOM 1434 O O . GLU B 1 77 ? -0.605 23.391 11.172 1 97 77 GLU B O 1
ATOM 1439 N N . GLN B 1 78 ? -0.205 24.578 13 1 98.06 78 GLN B N 1
ATOM 1440 C CA . GLN B 1 78 ? 0.673 23.562 13.555 1 98.06 78 GLN B CA 1
ATOM 1441 C C . GLN B 1 78 ? -0.103 22.281 13.883 1 98.06 78 GLN B C 1
ATOM 1443 O O . GLN B 1 78 ? 0.384 21.172 13.641 1 98.06 78 GLN B O 1
ATOM 1448 N N . ALA B 1 79 ? -1.255 22.516 14.367 1 98.5 79 ALA B N 1
ATOM 1449 C CA . ALA B 1 79 ? -2.105 21.375 14.672 1 98.5 79 ALA B CA 1
ATOM 1450 C C . ALA B 1 79 ? -2.408 20.562 13.406 1 98.5 79 ALA B C 1
ATOM 1452 O O . ALA B 1 79 ? -2.369 19.328 13.422 1 98.5 79 ALA B O 1
ATOM 1453 N N . GLU B 1 80 ? -2.715 21.266 12.336 1 98.38 80 GLU B N 1
ATOM 1454 C CA . GLU B 1 80 ? -2.99 20.609 11.062 1 98.38 80 GLU B CA 1
ATOM 1455 C C . GLU B 1 80 ? -1.784 19.797 10.594 1 98.38 80 GLU B C 1
ATOM 1457 O O . GLU B 1 80 ? -1.928 18.656 10.172 1 98.38 80 GLU B O 1
ATOM 1462 N N . LEU B 1 81 ? -0.6 20.359 10.695 1 98.56 81 LEU B N 1
ATOM 1463 C CA . LEU B 1 81 ? 0.612 19.688 10.242 1 98.56 81 LEU B CA 1
ATOM 1464 C C . LEU B 1 81 ? 0.94 18.5 11.133 1 98.56 81 LEU B C 1
ATOM 1466 O O . LEU B 1 81 ? 1.35 17.438 10.641 1 98.56 81 LEU B O 1
ATOM 1470 N N . ASP B 1 82 ? 0.745 18.656 12.406 1 98.69 82 ASP B N 1
ATOM 1471 C CA . ASP B 1 82 ? 0.946 17.531 13.32 1 98.69 82 ASP B CA 1
ATOM 1472 C C . ASP B 1 82 ? -0.013 16.391 13.008 1 98.69 82 ASP B C 1
ATOM 1474 O O . ASP B 1 82 ? 0.378 15.219 13.039 1 98.69 82 ASP B O 1
ATOM 1478 N N . ALA B 1 83 ? -1.23 16.734 12.695 1 98.75 83 ALA B N 1
ATOM 1479 C CA . ALA B 1 83 ? -2.219 15.719 12.359 1 98.75 83 ALA B CA 1
ATOM 1480 C C . ALA B 1 83 ? -1.844 14.992 11.07 1 98.75 83 ALA B C 1
ATOM 1482 O O . ALA B 1 83 ? -1.989 13.773 10.969 1 98.75 83 ALA B O 1
ATOM 1483 N N . ARG B 1 84 ? -1.401 15.727 10.125 1 98.75 84 ARG B N 1
ATOM 1484 C CA . ARG B 1 84 ? -0.956 15.125 8.875 1 98.75 84 ARG B CA 1
ATOM 1485 C C . ARG B 1 84 ? 0.244 14.211 9.109 1 98.75 84 ARG B C 1
ATOM 1487 O O . ARG B 1 84 ? 0.338 13.133 8.508 1 98.75 84 ARG B O 1
ATOM 1494 N N . LEU B 1 85 ? 1.145 14.625 9.945 1 98.81 85 LEU B N 1
ATOM 1495 C CA . LEU B 1 85 ? 2.291 13.797 10.312 1 98.81 85 LEU B CA 1
ATOM 1496 C C . LEU B 1 85 ? 1.836 12.484 10.945 1 98.81 85 LEU B C 1
ATOM 1498 O O . LEU B 1 85 ? 2.324 11.414 10.578 1 98.81 85 LEU B O 1
ATOM 1502 N N . ALA B 1 86 ? 0.885 12.594 11.828 1 98.81 86 ALA B N 1
ATOM 1503 C CA . ALA B 1 86 ? 0.338 11.398 12.461 1 98.81 86 ALA B CA 1
ATOM 1504 C C . ALA B 1 86 ? -0.284 10.461 11.43 1 98.81 86 ALA B C 1
ATOM 1506 O O . ALA B 1 86 ? -0.054 9.25 11.469 1 98.81 86 ALA B O 1
ATOM 1507 N N . GLU B 1 87 ? -1.093 11.008 10.539 1 98.5 87 GLU B N 1
ATOM 1508 C CA . GLU B 1 87 ? -1.733 10.242 9.469 1 98.5 87 GLU B CA 1
ATOM 1509 C C . GLU B 1 87 ? -0.701 9.492 8.633 1 98.5 87 GLU B C 1
ATOM 1511 O O . GLU B 1 87 ? -0.824 8.289 8.422 1 98.5 87 GLU B O 1
ATOM 1516 N N . ASP B 1 88 ? 0.32 10.172 8.195 1 98.56 88 ASP B N 1
ATOM 1517 C CA . ASP B 1 88 ? 1.314 9.586 7.301 1 98.56 88 ASP B CA 1
ATOM 1518 C C . ASP B 1 88 ? 2.145 8.523 8.016 1 98.56 88 ASP B C 1
ATOM 1520 O O . ASP B 1 88 ? 2.514 7.512 7.418 1 98.56 88 ASP B O 1
ATOM 1524 N N . GLN B 1 89 ? 2.424 8.797 9.281 1 98.5 89 GLN B N 1
ATOM 1525 C CA . GLN B 1 89 ? 3.154 7.801 10.062 1 98.5 89 GLN B CA 1
ATOM 1526 C C . GLN B 1 89 ? 2.369 6.496 10.164 1 98.5 89 GLN B C 1
ATOM 1528 O O . GLN B 1 89 ? 2.934 5.41 10.008 1 98.5 89 GLN B O 1
ATOM 1533 N N . LEU B 1 90 ? 1.107 6.66 10.383 1 98.12 90 LEU B N 1
ATOM 1534 C CA . LEU B 1 90 ? 0.275 5.469 10.508 1 98.12 90 LEU B CA 1
ATOM 1535 C C . LEU B 1 90 ? 0.123 4.766 9.164 1 98.12 90 LEU B C 1
ATOM 1537 O O . LEU B 1 90 ? 0.168 3.537 9.094 1 98.12 90 LEU B O 1
ATOM 1541 N N . LEU B 1 91 ? -0.041 5.488 8.117 1 98.06 91 LEU B N 1
ATOM 1542 C CA . LEU B 1 91 ? -0.142 4.906 6.781 1 98.06 91 LEU B CA 1
ATOM 1543 C C . LEU B 1 91 ? 1.151 4.195 6.398 1 98.06 91 LEU B C 1
ATOM 1545 O O . LEU B 1 91 ? 1.12 3.127 5.781 1 98.06 91 LEU B O 1
ATOM 1549 N N . THR B 1 92 ? 2.273 4.793 6.734 1 98.44 92 THR B N 1
ATOM 1550 C CA . THR B 1 92 ? 3.562 4.156 6.488 1 98.44 92 THR B CA 1
ATOM 1551 C C . THR B 1 92 ? 3.664 2.83 7.238 1 98.44 92 THR B C 1
ATOM 1553 O O . THR B 1 92 ? 4.066 1.815 6.66 1 98.44 92 THR B O 1
ATOM 1556 N N . ALA B 1 93 ? 3.287 2.857 8.523 1 97.75 93 ALA B N 1
ATOM 1557 C CA . ALA B 1 93 ? 3.334 1.641 9.328 1 97.75 93 ALA B CA 1
ATOM 1558 C C . ALA B 1 93 ? 2.438 0.556 8.742 1 97.75 93 ALA B C 1
ATOM 1560 O O . ALA B 1 93 ? 2.832 -0.609 8.664 1 97.75 93 ALA B O 1
ATOM 1561 N N . LYS B 1 94 ? 1.27 0.933 8.328 1 97.56 94 LYS B N 1
ATOM 1562 C CA . LYS B 1 94 ? 0.342 -0.009 7.711 1 97.56 94 LYS B CA 1
ATOM 1563 C C . LYS B 1 94 ? 0.9 -0.548 6.395 1 97.56 94 LYS B C 1
ATOM 1565 O O . LYS B 1 94 ? 0.781 -1.74 6.105 1 97.56 94 LYS B O 1
ATOM 1570 N N . GLY B 1 95 ? 1.483 0.327 5.621 1 98.19 95 GLY B N 1
ATOM 1571 C CA . GLY B 1 95 ? 2.115 -0.091 4.379 1 98.19 95 GLY B CA 1
ATOM 1572 C C . GLY B 1 95 ? 3.238 -1.089 4.59 1 98.19 95 GLY B C 1
ATOM 1573 O O . GLY B 1 95 ? 3.357 -2.062 3.842 1 98.19 95 GLY B O 1
ATOM 1574 N N . GLN B 1 96 ? 4.004 -0.873 5.617 1 98.38 96 GLN B N 1
ATOM 1575 C CA . GLN B 1 96 ? 5.105 -1.771 5.941 1 98.38 96 GLN B CA 1
ATOM 1576 C C . GLN B 1 96 ? 4.59 -3.15 6.34 1 98.38 96 GLN B C 1
ATOM 1578 O O . GLN B 1 96 ? 5.164 -4.172 5.953 1 98.38 96 GLN B O 1
ATOM 1583 N N . GLU B 1 97 ? 3.543 -3.135 7.094 1 98.06 97 GLU B N 1
ATOM 1584 C CA . GLU B 1 97 ? 2.932 -4.402 7.477 1 98.06 97 GLU B CA 1
ATOM 1585 C C . GLU B 1 97 ? 2.428 -5.164 6.25 1 98.06 97 GLU B C 1
ATOM 1587 O O . GLU B 1 97 ? 2.59 -6.383 6.16 1 98.06 97 GLU B O 1
ATOM 1592 N N . GLN B 1 98 ? 1.812 -4.406 5.422 1 98.12 98 GLN B N 1
ATOM 1593 C CA . GLN B 1 98 ? 1.305 -5.008 4.191 1 98.12 98 GLN B CA 1
ATOM 1594 C C . GLN B 1 98 ? 2.439 -5.598 3.359 1 98.12 98 GLN B C 1
ATOM 1596 O O . GLN B 1 98 ? 2.301 -6.684 2.795 1 98.12 98 GLN B O 1
ATOM 1601 N N . ILE B 1 99 ? 3.57 -4.988 3.27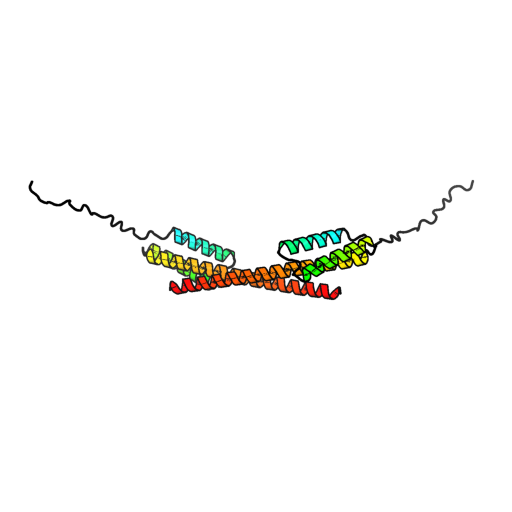9 1 98.62 99 ILE B N 1
ATOM 1602 C CA . ILE B 1 99 ? 4.715 -5.465 2.51 1 98.62 99 ILE B CA 1
ATOM 1603 C C . ILE B 1 99 ? 5.273 -6.734 3.15 1 98.62 99 ILE B C 1
ATOM 1605 O O . ILE B 1 99 ? 5.656 -7.672 2.451 1 98.62 99 ILE B O 1
ATOM 1609 N N . LYS B 1 100 ? 5.246 -6.734 4.402 1 98.56 100 LYS B N 1
ATOM 1610 C CA . LYS B 1 100 ? 5.691 -7.938 5.102 1 98.56 100 LYS B CA 1
ATOM 1611 C C . LYS B 1 100 ? 4.801 -9.133 4.77 1 98.56 100 LYS B C 1
ATOM 1613 O O . LYS B 1 100 ? 5.293 -10.234 4.543 1 98.56 100 LYS B O 1
ATOM 1618 N N . ALA B 1 101 ? 3.545 -8.859 4.758 1 98.5 101 ALA B N 1
ATOM 1619 C CA . ALA B 1 101 ? 2.596 -9.922 4.426 1 98.5 101 ALA B CA 1
ATOM 1620 C C . ALA B 1 101 ? 2.801 -10.414 2.996 1 98.5 101 ALA B C 1
ATOM 1622 O O . ALA B 1 101 ? 2.748 -11.617 2.734 1 98.5 101 ALA B O 1
ATOM 1623 N N . LEU B 1 102 ? 3.029 -9.508 2.123 1 98.25 102 LEU B N 1
ATOM 1624 C CA . LEU B 1 102 ? 3.273 -9.875 0.731 1 98.25 102 LEU B CA 1
ATOM 1625 C C . LEU B 1 102 ? 4.559 -10.68 0.599 1 98.25 102 LEU B C 1
ATOM 1627 O O . LEU B 1 102 ? 4.609 -11.656 -0.156 1 98.25 102 LEU B O 1
ATOM 1631 N N . ASP B 1 103 ? 5.547 -10.375 1.326 1 98.44 103 ASP B N 1
ATOM 1632 C CA . ASP B 1 103 ? 6.816 -11.086 1.304 1 98.44 103 ASP B CA 1
ATOM 1633 C C . ASP B 1 103 ? 6.652 -12.523 1.805 1 98.44 103 ASP B C 1
ATOM 1635 O O . ASP B 1 103 ? 7.242 -13.453 1.25 1 98.44 103 ASP B O 1
ATOM 1639 N N . ALA B 1 104 ? 5.828 -12.633 2.814 1 98.44 104 ALA B N 1
ATOM 1640 C CA . ALA B 1 104 ? 5.539 -13.969 3.312 1 98.44 104 ALA B CA 1
ATOM 1641 C C . ALA B 1 104 ? 4.832 -14.812 2.248 1 98.44 104 ALA B C 1
ATOM 1643 O O . ALA B 1 104 ? 5.117 -16 2.1 1 98.44 104 ALA B O 1
ATOM 1644 N N . ARG B 1 105 ? 3.965 -14.234 1.579 1 98.12 105 ARG B N 1
ATOM 1645 C CA . ARG B 1 105 ? 3.264 -14.922 0.498 1 98.12 105 ARG B CA 1
ATOM 1646 C C . ARG B 1 105 ? 4.23 -15.336 -0.604 1 98.12 105 ARG B C 1
ATOM 1648 O O . ARG B 1 105 ? 4.148 -16.453 -1.118 1 98.12 105 ARG B O 1
ATOM 1655 N N . ILE B 1 106 ? 5.105 -14.5 -0.975 1 98.69 106 ILE B N 1
ATOM 1656 C CA . ILE B 1 106 ? 6.113 -14.773 -1.993 1 98.69 106 ILE B CA 1
ATOM 1657 C C . ILE B 1 106 ? 6.957 -15.969 -1.571 1 98.69 106 ILE B C 1
ATOM 1659 O O . ILE B 1 106 ? 7.223 -16.859 -2.379 1 98.69 106 ILE B O 1
ATOM 1663 N N . GLN B 1 107 ? 7.301 -16 -0.317 1 98.44 107 GLN B N 1
ATOM 1664 C CA . GLN B 1 107 ? 8.102 -17.109 0.185 1 98.44 107 GLN B CA 1
ATOM 1665 C C . GLN B 1 107 ? 7.336 -18.422 0.093 1 98.44 107 GLN B C 1
ATOM 1667 O O . GLN B 1 107 ? 7.895 -19.453 -0.303 1 98.44 107 GLN B O 1
ATOM 1672 N N . ARG B 1 108 ? 6.098 -18.359 0.42 1 98.19 108 ARG B N 1
ATOM 1673 C CA . ARG B 1 108 ? 5.266 -19.547 0.33 1 98.19 108 ARG B CA 1
ATOM 1674 C C . ARG B 1 108 ? 5.133 -20.016 -1.115 1 98.19 108 ARG B C 1
ATOM 1676 O O . ARG B 1 108 ? 5.234 -21.219 -1.397 1 98.19 108 ARG B O 1
ATOM 1683 N N . LEU B 1 109 ? 4.93 -19.109 -2.004 1 98.19 109 LEU B N 1
ATOM 1684 C CA . LEU B 1 109 ? 4.801 -19.438 -3.42 1 98.19 109 LEU B CA 1
ATOM 1685 C C . LEU B 1 109 ? 6.09 -20.047 -3.951 1 98.19 109 LEU B C 1
ATOM 1687 O O . LEU B 1 109 ? 6.051 -21.031 -4.707 1 98.19 109 LEU B O 1
ATOM 1691 N N . ARG B 1 110 ? 7.184 -19.578 -3.551 1 97.88 110 ARG B N 1
ATOM 1692 C CA . ARG B 1 110 ? 8.477 -20.125 -3.973 1 97.88 110 ARG B CA 1
ATOM 1693 C C . ARG B 1 110 ? 8.68 -21.547 -3.461 1 97.88 110 ARG B C 1
ATOM 1695 O O . ARG B 1 110 ? 9.195 -22.391 -4.18 1 97.88 110 ARG B O 1
ATOM 1702 N N . LYS B 1 111 ? 8.273 -21.766 -2.256 1 97.81 111 LYS B N 1
ATOM 1703 C CA . LYS B 1 111 ? 8.359 -23.109 -1.697 1 97.81 111 LYS B CA 1
ATOM 1704 C C . LYS B 1 111 ? 7.484 -24.094 -2.479 1 97.81 111 LYS B C 1
ATOM 1706 O O . LYS B 1 111 ? 7.918 -25.203 -2.799 1 97.81 111 LYS B O 1
ATOM 1711 N N . GLN B 1 112 ? 6.32 -23.688 -2.789 1 97.5 112 GLN B N 1
ATOM 1712 C CA . GLN B 1 112 ? 5.398 -24.516 -3.555 1 97.5 112 GLN B CA 1
ATOM 1713 C C . GLN B 1 112 ? 5.965 -24.844 -4.934 1 97.5 112 GLN B C 1
ATOM 1715 O O . GLN B 1 112 ? 5.895 -25.984 -5.383 1 97.5 112 GLN B O 1
ATOM 1720 N N . LEU B 1 113 ? 6.492 -23.812 -5.57 1 97.56 113 LEU B N 1
ATOM 1721 C CA . LEU B 1 113 ? 7.086 -24 -6.887 1 97.56 113 LEU B CA 1
ATOM 1722 C C . LEU B 1 113 ? 8.305 -24.922 -6.809 1 97.56 113 LEU B C 1
ATOM 1724 O O . LEU B 1 113 ? 8.523 -25.75 -7.695 1 97.56 113 LEU B O 1
ATOM 1728 N N . GLY B 1 114 ? 9.078 -24.766 -5.805 1 95.06 114 GLY B N 1
ATOM 1729 C CA . GLY B 1 114 ? 10.219 -25.641 -5.578 1 95.06 114 GLY B CA 1
ATOM 1730 C C . GLY B 1 114 ? 9.82 -27.078 -5.363 1 95.06 114 GLY B C 1
ATOM 1731 O O . GLY B 1 114 ? 10.5 -28 -5.848 1 95.06 114 GLY B O 1
ATOM 1732 N N . ASP B 1 115 ? 8.656 -27.391 -4.777 1 94.94 115 ASP B N 1
ATOM 1733 C CA . ASP B 1 115 ? 8.172 -28.734 -4.488 1 94.94 115 ASP B CA 1
ATOM 1734 C C . ASP B 1 115 ? 7.633 -29.406 -5.75 1 94.94 115 ASP B C 1
ATOM 1736 O O . ASP B 1 115 ? 7.516 -30.625 -5.801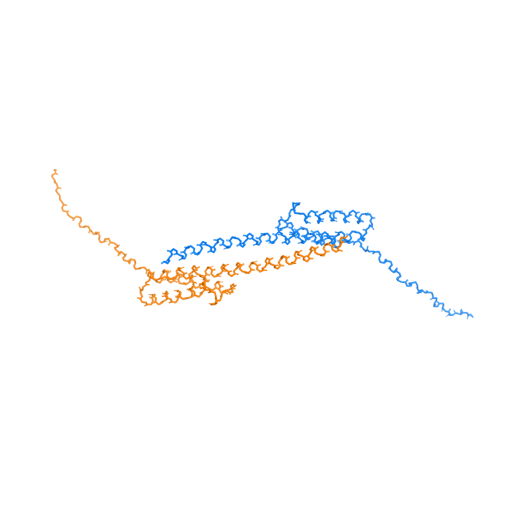 1 94.94 115 ASP B O 1
ATOM 1740 N N . MET B 1 116 ? 7.262 -28.594 -6.688 1 91.94 116 MET B N 1
ATOM 1741 C CA . MET B 1 116 ? 6.711 -29.141 -7.926 1 91.94 116 MET B CA 1
ATOM 1742 C C . MET B 1 116 ? 7.824 -29.516 -8.898 1 91.94 116 MET B C 1
ATOM 1744 O O . MET B 1 116 ? 7.59 -30.234 -9.875 1 91.94 116 MET B O 1
ATOM 1748 N N . GLN B 1 117 ? 8.992 -28.922 -8.688 1 81.69 117 GLN B N 1
ATOM 1749 C CA . GLN B 1 117 ? 10.109 -29.25 -9.57 1 81.69 117 GLN B CA 1
ATOM 1750 C C . GLN B 1 117 ? 10.758 -30.578 -9.18 1 81.69 117 GLN B C 1
ATOM 1752 O O . GLN B 1 117 ? 11.156 -31.344 -10.047 1 81.69 117 GLN B O 1
#

Nearest PDB structures (foldseek):
  4fm3-assembly1_C  TM=9.731E-01  e=1.384E-06  Pseudomonas aeruginosa PAO1
  6s1k-assembly1_K  TM=4.553E-01  e=5.283E+00  Escherichia coli str. K-12 substr. MG1655star
  4fm3-assembly1_C  TM=9.734E-01  e=1.458E-06  Pseudomonas aeruginosa PAO1
  6s1k-assembly1_K  TM=4.553E-01  e=8.153E+00  Escherichia coli str. K-12 substr. MG1655star
  6s1k-assembly1_I  TM=4.412E-01  e=6.864E+00  Escherichia coli str. K-12 substr. MG1655star

Solvent-accessible surface area (backbone atoms only — not comparable to full-atom values): 12569 Å² total; per-residue (Å²): 139,88,72,74,85,72,76,82,70,74,84,67,74,70,81,75,68,75,71,68,74,64,72,46,57,69,51,45,52,52,26,51,50,37,41,51,52,14,38,73,72,64,46,44,76,86,36,66,40,33,38,49,13,53,52,26,43,52,51,15,53,54,25,47,77,70,67,37,29,68,61,15,42,52,29,23,54,50,14,30,51,24,11,49,45,28,30,50,53,45,51,39,53,51,50,50,52,52,43,51,52,49,50,52,49,46,53,51,49,50,51,55,54,58,72,73,106,132,92,83,93,76,88,81,78,72,73,77,59,75,67,79,73,66,73,70,67,72,64,73,46,58,69,52,45,52,51,26,49,52,37,42,50,52,14,38,71,70,65,46,44,77,85,36,65,38,33,40,49,13,54,52,27,42,53,50,15,54,53,25,49,76,70,68,37,27,68,61,16,42,52,28,22,53,51,15,29,49,24,11,49,44,29,31,50,53,44,50,42,52,52,50,51,51,51,44,52,54,48,50,51,50,48,53,51,50,51,50,53,54,59,72,72,106

Foldseek 3Di:
DPDDPPPPDDVPVDCPVPVLPPAVPVLLVLLVVLLVLLVVLPQDCVDVLSVLLVVLSVVLVVCVVVSNRVSSNVSSVSSNVSSVVSSVVSVVVVVVVVVVVVVVVVVVVVVVVVVVD/DDDDDDDPPCPPPPCPVVVLPPAVVVLLVLLVVLLVLLVVLPQDCVDVLSVLLVVLSVVLVVCVVVSNRVSSNVSSVSSNVSSVVSSVVSVVVVVVVVVVVVVVVVVVVVVVVVVVD

Organism: NCBI:txid216142